Protein AF-A0A2E5IPT5-F1 (afdb_monomer)

Sequence (323 aa):
MTLYKIGDICELLNITPRTIRYYDQLGLLPNIKRSDGDTRLFDQHDIDTIKSVRLLQKTKELPLNTIKDELFPKNLSSKNIILLTDSFSQHHLPLSAKLTVIPINDADSITNKSKQIYQFIQSNITDSSIIICFFHESLSPAYASLSKQFLDHTYFLYPLKHYGMTNYMITHYIYNNLDSFSNLEELHLVINRLITLGFSLCLLDSLDTFLSVKKEFSFPHNFLLPITAYSPILLSNNTAQSVVSFKSDIANSIDDIVLTVDACLHQQKRYMQDACIFYSHTNTLALAIQKALTTYCPNVSCSISKINNWSSTKNQVHFISII

Secondary structure (DSSP, 8-state):
---B-HHHHHHHHT--HHHHHHHHHTTS--S-EEBTTS-EEB-HHHHHHHHHHHHHHHHS---HHHHHHHHS---STTSEEEEEEESTTTTTS---TTSEEE---TTS-HHHHHHHHHHHHHHH--TTEEEEEEEEGGGHHHHHTTGGGS-TTTEEEEEE---SSHHHHHHHHHHHTGGG-SSHHHHHHHHHHHHHH-EEEEEES-HHHHHHHH-----SSGGGHHHHTSEEEEEEESS-EEEEEEES-SGGGHHHHHHHHHHHHHHTTTB-S-EEEEESS-SHHHHHHHHHHHHHSTT--EEEEEPTT-S-SS--EEEEEE-

Nearest PDB structures (foldseek):
  7sg3-assembly1_A  TM=7.062E-01  e=1.654E-10  Staphylococcus aureus
  7scl-assembly1_A  TM=6.792E-01  e=2.097E-09  Staphylococcus aureus
  1pzx-assembly2_B  TM=6.769E-01  e=2.360E-09  Geobacillus stearothermophilus
  6nm1-assembly1_A  TM=6.975E-01  e=8.654E-09  Staphylococcus aureus
  3nyi-assembly1_A  TM=6.748E-01  e=4.020E-08  Eubacterium ventriosum ATCC 27560

Structure (mmCIF, N/CA/C/O backbone):
data_AF-A0A2E5IPT5-F1
#
_entry.id   AF-A0A2E5IPT5-F1
#
loop_
_atom_site.group_PDB
_atom_site.id
_atom_site.type_symbol
_atom_site.label_atom_id
_atom_site.label_alt_id
_atom_site.label_comp_id
_atom_site.label_asym_id
_atom_site.label_entity_id
_atom_site.label_seq_id
_atom_site.pdbx_PDB_ins_code
_atom_site.Cartn_x
_atom_site.Cartn_y
_atom_site.Cartn_z
_atom_site.occupancy
_atom_site.B_iso_or_equiv
_atom_site.auth_seq_id
_atom_site.auth_comp_id
_atom_site.auth_asym_id
_atom_site.auth_atom_id
_atom_site.pdbx_PDB_model_num
ATOM 1 N N . MET A 1 1 ? -2.117 -9.673 4.608 1.00 83.44 1 MET A N 1
ATOM 2 C CA . MET A 1 1 ? -3.351 -9.018 5.095 1.00 83.44 1 MET A CA 1
ATOM 3 C C . MET A 1 1 ? -4.491 -9.450 4.190 1.00 83.44 1 MET A C 1
ATOM 5 O O . MET A 1 1 ? -4.299 -9.424 2.983 1.00 83.44 1 MET A O 1
ATOM 9 N N . THR A 1 2 ? -5.624 -9.884 4.744 1.00 89.50 2 THR A N 1
ATOM 10 C CA . THR A 1 2 ? -6.782 -10.358 3.961 1.00 89.50 2 THR A CA 1
ATOM 11 C C . THR A 1 2 ? -7.886 -9.311 3.992 1.00 89.50 2 THR A C 1
ATOM 13 O O . THR A 1 2 ? -8.174 -8.767 5.058 1.00 89.50 2 THR A O 1
ATOM 16 N N . LEU A 1 3 ? -8.487 -9.041 2.831 1.00 94.94 3 LEU A N 1
ATOM 17 C CA . LEU A 1 3 ? -9.618 -8.130 2.682 1.00 94.94 3 LEU A CA 1
ATOM 18 C C . LEU A 1 3 ? -10.918 -8.895 2.422 1.00 94.94 3 LEU A C 1
ATOM 20 O O . LEU A 1 3 ? -10.936 -9.905 1.713 1.00 94.94 3 LEU A O 1
ATOM 24 N N . TYR A 1 4 ? -12.002 -8.358 2.965 1.00 94.94 4 TYR A N 1
ATOM 25 C CA . TYR A 1 4 ? -13.337 -8.937 2.996 1.00 94.94 4 TYR A CA 1
ATOM 26 C C . TYR A 1 4 ? -14.358 -7.954 2.423 1.00 94.94 4 TYR A C 1
ATOM 28 O O . TYR A 1 4 ? -14.256 -6.742 2.620 1.00 94.94 4 TYR A O 1
ATOM 36 N N . LYS A 1 5 ? -15.377 -8.464 1.734 1.00 95.31 5 LYS A N 1
ATOM 37 C CA . LYS A 1 5 ? -16.577 -7.697 1.379 1.00 95.31 5 LYS A CA 1
ATOM 38 C C . LYS A 1 5 ? -17.576 -7.726 2.536 1.00 95.31 5 LYS A C 1
ATOM 40 O O . LYS A 1 5 ? -17.471 -8.534 3.454 1.00 95.31 5 LYS A O 1
ATOM 45 N N . ILE A 1 6 ? -18.593 -6.862 2.470 1.00 95.19 6 ILE A N 1
ATOM 46 C CA . ILE A 1 6 ? -19.634 -6.785 3.509 1.00 95.19 6 ILE A CA 1
ATOM 47 C C . ILE A 1 6 ? -20.345 -8.129 3.751 1.00 95.19 6 ILE A C 1
ATOM 49 O O . ILE A 1 6 ? -20.664 -8.441 4.890 1.00 95.19 6 ILE A O 1
ATOM 53 N N . GLY A 1 7 ? -20.564 -8.929 2.699 1.00 94.69 7 GLY A N 1
ATOM 54 C CA . GLY A 1 7 ? -21.171 -10.261 2.816 1.00 94.69 7 GLY A CA 1
ATOM 55 C C . GLY A 1 7 ? -20.318 -11.208 3.660 1.00 94.69 7 GLY A C 1
ATOM 56 O O . GLY A 1 7 ? -20.820 -11.777 4.625 1.00 94.69 7 GLY A O 1
ATOM 57 N N . ASP A 1 8 ? -19.017 -11.266 3.368 1.00 94.88 8 ASP A N 1
ATOM 58 C CA . ASP A 1 8 ? -18.056 -12.121 4.071 1.00 94.88 8 ASP A CA 1
ATOM 59 C C . ASP A 1 8 ? -18.064 -11.847 5.590 1.00 94.88 8 ASP A C 1
ATOM 61 O O . ASP A 1 8 ? -18.119 -12.768 6.405 1.00 94.88 8 ASP A O 1
ATOM 65 N N . ILE A 1 9 ? -18.062 -10.570 5.996 1.00 95.69 9 ILE A N 1
ATOM 66 C CA . ILE A 1 9 ? -18.074 -10.206 7.423 1.00 95.69 9 ILE A CA 1
ATOM 67 C C . ILE A 1 9 ? -19.446 -10.392 8.085 1.00 95.69 9 ILE A C 1
ATOM 69 O O . ILE A 1 9 ? -19.505 -10.662 9.285 1.00 95.69 9 ILE A O 1
ATOM 73 N N . CYS A 1 10 ? -20.547 -10.268 7.336 1.00 96.31 10 CYS A N 1
ATOM 74 C CA . CYS A 1 10 ? -21.891 -10.557 7.836 1.00 96.31 10 CYS A CA 1
ATOM 75 C C . CYS A 1 10 ? -22.020 -12.017 8.265 1.00 96.31 10 CYS A C 1
ATOM 77 O O . CYS A 1 10 ? -22.521 -12.287 9.358 1.00 96.31 10 CYS A O 1
ATOM 79 N N . GLU A 1 11 ? -21.541 -12.930 7.421 1.00 95.62 11 GLU A N 1
ATOM 80 C CA . GLU A 1 11 ? -21.519 -14.365 7.700 1.00 95.62 11 GLU A CA 1
ATOM 81 C C . GLU A 1 11 ? -20.602 -14.675 8.887 1.00 95.62 11 GLU A C 1
ATOM 83 O O . GLU A 1 11 ? -21.019 -15.337 9.837 1.00 95.62 11 GLU A O 1
ATOM 88 N N . LEU A 1 12 ? -19.387 -14.117 8.888 1.00 95.19 12 LEU A N 1
ATOM 89 C CA . LEU A 1 12 ? -18.382 -14.374 9.922 1.00 95.19 12 LEU A CA 1
ATOM 90 C C . LEU A 1 12 ? -18.802 -13.897 11.321 1.00 95.19 12 LEU A C 1
ATOM 92 O O . LEU A 1 12 ? -18.488 -14.543 12.319 1.00 95.19 12 LEU A O 1
ATOM 96 N N . LEU A 1 13 ? -19.495 -12.759 11.415 1.00 95.12 13 LEU A N 1
ATOM 97 C CA . LEU A 1 13 ? -19.885 -12.147 12.692 1.00 95.12 13 LEU A CA 1
ATOM 98 C C . LEU A 1 13 ? -21.350 -12.395 13.073 1.00 95.12 13 LEU A C 1
ATOM 100 O O . LEU A 1 13 ? -21.778 -11.954 14.148 1.00 95.12 13 LEU A O 1
ATOM 104 N N . ASN A 1 14 ? -22.109 -13.077 12.211 1.00 95.44 14 ASN A N 1
ATOM 105 C CA . ASN A 1 14 ? -23.555 -13.247 12.318 1.00 95.44 14 ASN A CA 1
ATOM 106 C C . ASN A 1 14 ? -24.267 -11.903 12.580 1.00 95.44 14 ASN A C 1
ATOM 108 O O . ASN A 1 14 ? -24.939 -11.705 13.598 1.00 95.44 14 ASN A O 1
ATOM 112 N N . ILE A 1 15 ? -24.036 -10.935 11.686 1.00 94.94 15 ILE A N 1
ATOM 113 C CA . ILE A 1 15 ? -24.631 -9.591 11.731 1.00 94.94 15 ILE A CA 1
ATOM 114 C C . ILE A 1 15 ? -25.193 -9.193 10.374 1.00 94.94 15 ILE A C 1
ATOM 116 O O . ILE A 1 15 ? -24.740 -9.643 9.327 1.00 94.94 15 ILE A O 1
ATOM 120 N N . THR A 1 16 ? -26.167 -8.288 10.383 1.00 96.25 16 THR A N 1
ATOM 121 C CA . THR A 1 16 ? -26.783 -7.818 9.140 1.00 96.25 16 THR A CA 1
ATOM 122 C C . THR A 1 16 ? -25.912 -6.768 8.436 1.00 96.25 16 THR A C 1
ATOM 124 O O . THR A 1 16 ? -25.233 -5.983 9.109 1.00 96.25 16 THR A O 1
ATOM 127 N N . PRO A 1 17 ? -26.004 -6.639 7.098 1.00 96.25 17 PRO A N 1
ATOM 128 C CA . PRO A 1 17 ? -25.361 -5.542 6.373 1.00 96.25 17 PRO A CA 1
ATOM 129 C C . PRO A 1 17 ? -25.803 -4.165 6.884 1.00 96.25 17 PRO A C 1
ATOM 131 O O . PRO A 1 17 ? -25.023 -3.214 6.883 1.00 96.25 17 PRO A O 1
ATOM 134 N N . ARG A 1 18 ? -27.054 -4.059 7.360 1.00 96.38 18 ARG A N 1
ATOM 135 C CA . ARG A 1 18 ? -27.602 -2.839 7.967 1.00 96.38 18 ARG A CA 1
ATOM 136 C C . ARG A 1 18 ? -26.815 -2.431 9.211 1.00 96.38 18 ARG A C 1
ATOM 138 O O . ARG A 1 18 ? -26.530 -1.251 9.365 1.00 96.38 18 ARG A O 1
ATOM 145 N N . THR A 1 19 ? -26.441 -3.385 10.062 1.00 95.06 19 THR A N 1
ATOM 146 C CA . THR A 1 19 ? -25.652 -3.125 11.275 1.00 95.06 19 THR A CA 1
ATOM 147 C C . THR A 1 19 ? -24.270 -2.571 10.934 1.00 95.06 19 THR A C 1
ATOM 149 O O . THR A 1 19 ? -23.873 -1.553 11.489 1.00 95.06 19 THR A O 1
ATOM 152 N N . ILE A 1 20 ? -23.565 -3.182 9.976 1.00 95.12 20 ILE A N 1
ATOM 153 C CA . ILE A 1 20 ? -22.236 -2.712 9.547 1.00 95.12 20 ILE A CA 1
ATOM 154 C C . ILE A 1 20 ? -22.321 -1.314 8.938 1.00 95.12 20 ILE A C 1
ATOM 156 O O . ILE A 1 20 ? -21.544 -0.440 9.308 1.00 95.12 20 ILE A O 1
ATOM 160 N N . ARG A 1 21 ? -23.292 -1.077 8.045 1.00 93.88 21 ARG A N 1
ATOM 161 C CA . ARG A 1 21 ? -23.521 0.254 7.458 1.00 93.88 21 ARG A CA 1
ATOM 162 C C . ARG A 1 21 ? -23.844 1.298 8.521 1.00 93.88 21 ARG A C 1
ATOM 164 O O . ARG A 1 21 ? -23.407 2.432 8.400 1.00 93.88 21 ARG A O 1
ATOM 171 N N . TYR A 1 22 ? -24.591 0.921 9.554 1.00 94.19 22 TYR A N 1
ATOM 172 C CA . TYR A 1 22 ? -24.902 1.817 10.660 1.00 94.19 22 TYR A CA 1
ATOM 173 C C . TYR A 1 22 ? -23.652 2.173 11.479 1.00 94.19 22 TYR A C 1
ATOM 175 O O . TYR A 1 22 ? -23.422 3.346 11.753 1.00 94.19 22 TYR A O 1
ATOM 183 N N . TYR A 1 23 ? -22.800 1.196 11.812 1.00 94.81 23 TYR A N 1
ATOM 184 C CA . TYR A 1 23 ? -21.517 1.465 12.477 1.00 94.81 23 TYR A CA 1
ATOM 185 C C . TYR A 1 23 ? -20.594 2.339 11.625 1.00 94.81 23 TYR A C 1
ATOM 187 O O . TYR A 1 23 ? -19.978 3.274 12.135 1.00 94.81 23 TYR A O 1
ATOM 195 N N . ASP A 1 24 ? -20.546 2.076 10.324 1.00 91.12 24 ASP A N 1
ATOM 196 C CA . ASP A 1 24 ? -19.803 2.882 9.366 1.00 91.12 24 ASP A CA 1
ATOM 197 C C . ASP A 1 24 ? -20.288 4.344 9.334 1.00 91.12 24 ASP A C 1
ATOM 199 O O . ASP A 1 24 ? -19.500 5.266 9.525 1.00 91.12 24 ASP A O 1
ATOM 203 N N . GLN A 1 25 ? -21.602 4.565 9.216 1.00 91.69 25 GLN A N 1
ATOM 204 C CA . GLN A 1 25 ? -22.210 5.905 9.239 1.00 91.69 25 GLN A CA 1
ATOM 205 C C . GLN A 1 25 ? -21.912 6.682 10.528 1.00 91.69 25 GLN A C 1
ATOM 207 O O . GLN A 1 25 ? -21.794 7.905 10.496 1.00 91.69 25 GLN A O 1
ATOM 212 N N . LEU A 1 26 ? -21.770 5.988 11.658 1.00 90.81 26 LEU A N 1
ATOM 213 C CA . LEU A 1 26 ? -21.380 6.597 12.931 1.00 90.81 26 LEU A CA 1
ATOM 214 C C . LEU A 1 26 ? -19.869 6.876 13.029 1.00 90.81 26 LEU A C 1
ATOM 216 O O . LEU A 1 26 ? -19.424 7.549 13.962 1.00 90.81 26 LEU A O 1
ATOM 220 N N . GLY A 1 27 ? -19.068 6.400 12.075 1.00 89.06 27 GLY A N 1
ATOM 221 C CA . GLY A 1 27 ? -17.612 6.522 12.070 1.00 89.06 27 GLY A CA 1
ATOM 222 C C . GLY A 1 27 ? -16.923 5.581 13.057 1.00 89.06 27 GLY A C 1
ATOM 223 O O . GLY A 1 27 ? -15.851 5.911 13.548 1.00 89.06 27 GLY A O 1
ATOM 224 N N . LEU A 1 28 ? -17.539 4.436 13.372 1.00 91.25 28 LEU A N 1
ATOM 225 C CA . LEU A 1 28 ? -16.922 3.372 14.179 1.00 91.25 28 LEU A CA 1
ATOM 226 C C . LEU A 1 28 ? -15.966 2.494 13.364 1.00 91.25 28 LEU A C 1
ATOM 228 O O . LEU A 1 28 ? -15.343 1.601 13.920 1.00 91.25 28 LEU A O 1
ATOM 232 N N . LEU A 1 29 ? -15.871 2.729 12.055 1.00 92.25 29 LEU A N 1
ATOM 233 C CA . LEU A 1 29 ? -14.958 2.052 11.136 1.00 92.25 29 LEU A CA 1
ATOM 234 C C . LEU A 1 29 ? -14.227 3.119 10.294 1.00 92.25 29 LEU A C 1
ATOM 236 O O . LEU A 1 29 ? -14.526 3.270 9.107 1.00 92.25 29 LEU A O 1
ATOM 240 N N . PRO A 1 30 ? -13.332 3.922 10.901 1.00 85.25 30 PRO A N 1
ATOM 241 C CA . PRO A 1 30 ? -12.751 5.113 10.265 1.00 85.25 30 PRO A CA 1
ATOM 242 C C . PRO A 1 30 ? -11.769 4.784 9.132 1.00 85.25 30 PRO A C 1
ATOM 244 O O . PRO A 1 30 ? -11.636 5.546 8.179 1.00 85.25 30 PRO A O 1
ATOM 247 N N . ASN A 1 31 ? -11.142 3.608 9.181 1.00 85.31 31 ASN A N 1
ATOM 248 C CA . ASN A 1 31 ? -10.228 3.126 8.155 1.00 85.31 31 ASN A CA 1
ATOM 249 C C . ASN A 1 31 ? -11.008 2.695 6.906 1.00 85.31 31 ASN A C 1
ATOM 251 O O . ASN A 1 31 ? -11.332 1.521 6.745 1.00 85.31 31 ASN A O 1
ATOM 255 N N . ILE A 1 32 ? -11.341 3.623 6.013 1.00 87.25 32 ILE A N 1
ATOM 256 C CA . ILE A 1 32 ? -12.076 3.292 4.788 1.00 87.25 32 ILE A CA 1
ATOM 257 C C . ILE A 1 32 ? -11.118 2.656 3.775 1.00 87.25 32 ILE A C 1
ATOM 259 O O . ILE A 1 32 ? -10.089 3.223 3.424 1.00 87.25 32 ILE A O 1
ATOM 263 N N . LYS A 1 33 ? -11.481 1.466 3.293 1.00 92.69 33 LYS A N 1
ATOM 264 C CA . LYS A 1 33 ? -10.821 0.756 2.192 1.00 92.69 33 LYS A CA 1
ATOM 265 C C . LYS A 1 33 ? -11.836 0.552 1.078 1.00 92.69 33 LYS A C 1
ATOM 267 O O . LYS A 1 33 ? -12.978 0.170 1.353 1.00 92.69 33 LYS A O 1
ATOM 272 N N . ARG A 1 34 ? -11.440 0.792 -0.168 1.00 91.94 34 ARG A N 1
ATOM 273 C CA . ARG A 1 34 ? -12.313 0.640 -1.336 1.00 91.94 34 ARG A CA 1
ATOM 274 C C . ARG A 1 34 ? -11.636 -0.214 -2.393 1.00 91.94 34 ARG A C 1
ATOM 276 O O . ARG A 1 34 ? -10.413 -0.216 -2.505 1.00 91.94 34 ARG A O 1
ATOM 283 N N . SER A 1 35 ? -12.442 -0.966 -3.130 1.00 93.06 35 SER A N 1
ATOM 284 C CA . SER A 1 35 ? -11.998 -1.513 -4.401 1.00 93.06 35 SER A CA 1
ATOM 285 C C . SER A 1 35 ? -11.994 -0.423 -5.473 1.00 93.06 35 SER A C 1
ATOM 287 O O . SER A 1 35 ? -12.647 0.609 -5.326 1.00 93.06 35 SER A O 1
ATOM 289 N N . ASP A 1 36 ? -11.360 -0.704 -6.600 1.00 88.25 36 ASP A N 1
ATOM 290 C CA . ASP A 1 36 ? -11.445 0.072 -7.844 1.00 88.25 36 ASP A CA 1
ATOM 291 C C . ASP A 1 36 ? -12.879 0.245 -8.407 1.00 88.25 36 ASP A C 1
ATOM 293 O O . ASP A 1 36 ? -13.115 1.008 -9.339 1.00 88.25 36 ASP A O 1
ATOM 297 N N . GLY A 1 37 ? -13.853 -0.474 -7.849 1.00 88.31 37 GLY A N 1
ATOM 298 C CA . GLY A 1 37 ? -15.291 -0.358 -8.105 1.00 88.31 37 GLY A CA 1
ATOM 299 C C . GLY A 1 37 ? -16.058 0.383 -7.004 1.00 88.31 37 GLY A C 1
ATOM 300 O O . GLY A 1 37 ? -17.254 0.150 -6.853 1.00 88.31 37 GLY A O 1
ATOM 301 N N . ASP A 1 38 ? -15.366 1.158 -6.162 1.00 88.69 38 ASP A N 1
ATOM 302 C CA . ASP A 1 38 ? -15.893 1.884 -4.990 1.00 88.69 38 ASP A CA 1
ATOM 303 C C . ASP A 1 38 ? -16.621 0.997 -3.951 1.00 88.69 38 ASP A C 1
ATOM 305 O O . ASP A 1 38 ? -17.366 1.441 -3.068 1.00 88.69 38 ASP A O 1
ATOM 309 N N . THR A 1 39 ? -16.381 -0.314 -3.993 1.00 91.94 39 THR A N 1
ATOM 310 C CA . THR A 1 39 ? -16.962 -1.234 -3.015 1.00 91.94 39 THR A CA 1
ATOM 311 C C . THR A 1 39 ? -16.151 -1.188 -1.730 1.00 91.94 39 THR A C 1
ATOM 313 O O . THR A 1 39 ? -14.938 -1.385 -1.756 1.00 91.94 39 THR A O 1
ATOM 316 N N . ARG A 1 40 ? -16.812 -0.966 -0.588 1.00 93.69 40 ARG A N 1
ATOM 317 C CA . ARG A 1 40 ? -16.150 -0.997 0.721 1.00 93.69 40 ARG A CA 1
ATOM 318 C C . ARG A 1 40 ? -15.569 -2.376 1.018 1.00 93.69 40 ARG A C 1
ATOM 320 O O . ARG A 1 40 ? -16.271 -3.386 0.928 1.00 93.69 40 ARG A O 1
ATOM 327 N N . L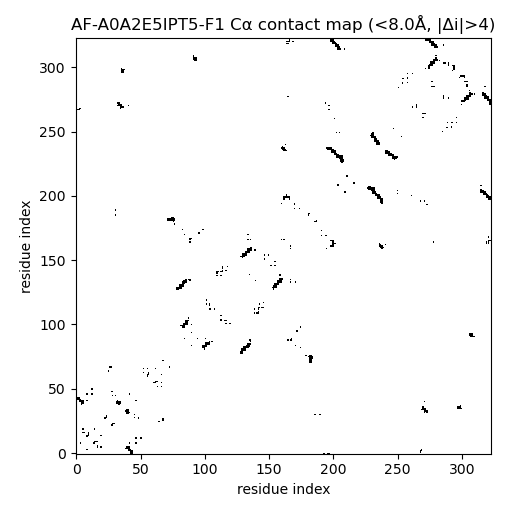EU A 1 41 ? -14.304 -2.375 1.411 1.00 95.38 41 LEU A N 1
ATOM 328 C CA . LEU A 1 41 ? -13.567 -3.539 1.870 1.00 95.38 41 LEU A CA 1
ATOM 329 C C . LEU A 1 41 ? -13.294 -3.410 3.368 1.00 95.38 41 LEU A C 1
ATOM 331 O O . LEU A 1 41 ? -13.182 -2.305 3.901 1.00 95.38 41 LEU A O 1
ATOM 335 N N . PHE A 1 42 ? -13.196 -4.554 4.028 1.00 95.62 42 PHE A N 1
ATOM 336 C CA . PHE A 1 42 ? -12.937 -4.669 5.454 1.00 95.62 42 PHE A CA 1
ATOM 337 C C . PHE A 1 42 ? -11.716 -5.547 5.677 1.00 95.62 42 PHE A C 1
ATOM 339 O O . PHE A 1 42 ? -11.470 -6.470 4.905 1.00 95.62 42 PHE A O 1
ATOM 346 N N . ASP A 1 43 ? -10.952 -5.278 6.720 1.00 95.06 43 ASP A N 1
ATOM 347 C CA . ASP A 1 43 ? -9.824 -6.106 7.130 1.00 95.06 43 ASP A CA 1
ATOM 348 C C . ASP A 1 43 ? -10.069 -6.748 8.500 1.00 95.06 43 ASP A C 1
ATOM 350 O O . ASP A 1 43 ? -11.138 -6.626 9.101 1.00 95.06 43 ASP A O 1
ATOM 354 N N . GLN A 1 44 ? -9.067 -7.478 8.985 1.00 94.69 44 GLN A N 1
ATOM 355 C CA . GLN A 1 44 ? -9.138 -8.118 10.292 1.00 94.69 44 GLN A CA 1
ATOM 356 C C . GLN A 1 44 ? -9.307 -7.103 11.432 1.00 94.69 44 GLN A C 1
ATOM 358 O O . GLN A 1 44 ? -10.033 -7.386 12.381 1.00 94.69 44 GLN A O 1
ATOM 363 N N . HIS A 1 45 ? -8.700 -5.917 11.322 1.00 93.44 45 HIS A N 1
ATOM 364 C CA . HIS A 1 45 ? -8.849 -4.882 12.337 1.00 93.44 45 HIS A CA 1
ATOM 365 C C . HIS A 1 45 ? -10.298 -4.393 12.399 1.00 93.44 45 HIS A C 1
ATOM 367 O O . HIS A 1 45 ? -10.855 -4.350 13.487 1.00 93.44 45 HIS A O 1
ATOM 373 N N . ASP A 1 46 ? -10.956 -4.144 11.261 1.00 94.81 46 ASP A N 1
ATOM 374 C CA . ASP A 1 46 ? -12.377 -3.763 11.254 1.00 94.81 46 ASP A CA 1
ATOM 375 C C . ASP A 1 46 ? -13.261 -4.841 11.903 1.00 94.81 46 ASP A C 1
ATOM 377 O O . ASP A 1 46 ? -14.190 -4.532 12.650 1.00 94.81 46 ASP A O 1
ATOM 381 N N . ILE A 1 47 ? -12.973 -6.120 11.638 1.00 95.44 47 ILE A N 1
ATOM 382 C CA . ILE A 1 47 ? -13.678 -7.252 12.259 1.00 95.44 47 ILE A CA 1
ATOM 383 C C . ILE A 1 47 ? -13.515 -7.207 13.783 1.00 95.44 47 ILE A C 1
ATOM 385 O O . ILE A 1 47 ? -14.492 -7.381 14.518 1.00 95.44 47 ILE A O 1
ATOM 389 N N . ASP A 1 48 ? -12.299 -6.966 14.263 1.00 94.75 48 ASP A N 1
ATOM 390 C CA . ASP A 1 48 ? -11.998 -6.915 15.690 1.00 94.75 48 ASP A CA 1
ATOM 391 C C . ASP A 1 48 ? -12.571 -5.653 16.352 1.00 94.75 48 ASP A C 1
ATOM 393 O O . ASP A 1 48 ? -13.115 -5.738 17.456 1.00 94.75 48 ASP A O 1
ATOM 397 N N . THR A 1 49 ? -12.603 -4.516 15.652 1.00 94.50 49 THR A N 1
ATOM 398 C CA . THR A 1 49 ? -13.349 -3.323 16.067 1.00 94.50 49 THR A CA 1
ATOM 399 C C . THR A 1 49 ? -14.833 -3.641 16.236 1.00 94.50 49 THR A C 1
ATOM 401 O O . THR A 1 49 ? -15.406 -3.338 17.281 1.00 94.50 49 THR A O 1
ATOM 404 N N . ILE A 1 50 ? -15.473 -4.298 15.259 1.00 95.81 50 ILE A N 1
ATOM 405 C CA . ILE A 1 50 ? -16.898 -4.658 15.347 1.00 95.81 50 ILE A CA 1
ATOM 406 C C . ILE A 1 50 ? -17.155 -5.573 16.553 1.00 95.81 50 ILE A C 1
ATOM 408 O O . ILE A 1 50 ? -18.137 -5.380 17.277 1.00 95.81 50 ILE A O 1
ATOM 412 N N . LYS A 1 51 ? -16.279 -6.554 16.805 1.00 95.75 51 LYS A N 1
ATOM 413 C CA . LYS A 1 51 ? -16.375 -7.418 17.993 1.00 95.75 51 LYS A CA 1
ATOM 414 C C . LYS A 1 51 ? -16.265 -6.609 19.285 1.00 95.75 51 LYS A C 1
ATOM 416 O O . LYS A 1 51 ? -17.089 -6.807 20.178 1.00 95.75 51 LYS A O 1
ATOM 421 N N . SER A 1 52 ? -15.306 -5.689 19.367 1.00 95.19 52 SER A N 1
ATOM 422 C CA . SER A 1 52 ? -15.108 -4.810 20.525 1.00 95.19 52 SER A CA 1
ATOM 423 C C . SER A 1 52 ? -16.321 -3.918 20.779 1.00 95.19 52 SER A C 1
ATOM 425 O O . SER A 1 52 ? -16.812 -3.867 21.907 1.00 95.19 52 SER A O 1
ATOM 427 N N . VAL A 1 53 ? -16.885 -3.303 19.732 1.00 95.25 53 VAL A N 1
ATOM 428 C CA . VAL A 1 53 ? -18.123 -2.513 19.827 1.00 95.25 53 VAL A CA 1
ATOM 429 C C . VAL A 1 53 ? -19.250 -3.359 20.420 1.00 95.25 53 VAL A C 1
ATOM 431 O O . VAL A 1 53 ? -19.871 -2.961 21.403 1.00 95.25 53 VAL A O 1
ATOM 434 N N . ARG A 1 54 ? -19.490 -4.561 19.882 1.00 93.69 54 ARG A N 1
ATOM 435 C CA . ARG A 1 54 ? -20.556 -5.448 20.379 1.00 93.69 54 ARG A CA 1
ATOM 436 C C . ARG A 1 54 ? -20.326 -5.904 21.815 1.00 93.69 54 ARG A C 1
ATOM 438 O O . ARG A 1 54 ? -21.289 -6.012 22.574 1.00 93.69 54 ARG A O 1
ATOM 445 N N . LEU A 1 55 ? -19.077 -6.187 22.181 1.00 94.38 55 LEU A N 1
ATOM 446 C CA . LEU A 1 55 ? -18.718 -6.562 23.543 1.00 94.38 55 LEU A CA 1
ATOM 447 C C . LEU A 1 55 ? -19.060 -5.428 24.510 1.00 94.38 55 LEU A C 1
ATOM 449 O O . LEU A 1 55 ? -19.777 -5.673 25.473 1.00 94.38 55 LEU A O 1
ATOM 453 N N . LEU A 1 56 ? -18.620 -4.201 24.221 1.00 94.75 56 LEU A N 1
ATOM 454 C CA . LEU A 1 56 ? -18.871 -3.025 25.059 1.00 94.75 56 LEU A CA 1
ATOM 455 C C . LEU A 1 56 ? -20.365 -2.705 25.181 1.00 94.75 56 LEU A C 1
ATOM 457 O O . LEU A 1 56 ? -20.838 -2.436 26.285 1.00 94.75 56 LEU A O 1
ATOM 461 N N . GLN A 1 57 ? -21.126 -2.814 24.086 1.00 93.56 57 GLN A N 1
ATOM 462 C CA . GLN A 1 57 ? -22.585 -2.669 24.127 1.00 93.56 57 GLN A CA 1
ATOM 463 C C . GLN A 1 57 ? -23.240 -3.710 25.043 1.00 93.56 57 GLN A C 1
ATOM 465 O O . GLN A 1 57 ? -24.183 -3.389 25.756 1.00 93.56 57 GLN A O 1
ATOM 470 N N . LYS A 1 58 ? -22.761 -4.960 25.025 1.00 92.69 58 LYS A N 1
ATOM 471 C CA . LYS A 1 58 ? -23.360 -6.060 25.793 1.00 92.69 58 LYS A CA 1
ATOM 472 C C . LYS A 1 58 ? -22.961 -6.054 27.269 1.00 92.69 58 LYS A C 1
ATOM 474 O O . LYS A 1 58 ? -23.770 -6.435 28.103 1.00 92.69 58 LYS A O 1
ATOM 479 N N . THR A 1 59 ? -21.710 -5.724 27.586 1.00 93.50 59 THR A N 1
ATOM 480 C CA . THR A 1 59 ? -21.168 -5.881 28.947 1.00 93.50 59 THR A CA 1
ATOM 481 C C . THR A 1 59 ? -21.246 -4.612 29.775 1.00 93.50 59 THR A C 1
ATOM 483 O O . THR A 1 59 ? -21.413 -4.703 30.987 1.00 93.50 59 THR A O 1
ATOM 486 N N . LYS A 1 60 ? -21.112 -3.443 29.141 1.00 90.00 60 LYS A N 1
ATOM 487 C CA . LYS A 1 60 ? -21.109 -2.141 29.816 1.00 90.00 60 LYS A CA 1
ATOM 488 C C . LYS A 1 60 ? -22.322 -1.274 29.468 1.00 90.00 60 LYS A C 1
ATOM 490 O O . LYS A 1 60 ? -22.409 -0.160 29.970 1.00 90.00 60 LYS A O 1
ATOM 495 N N . GLU A 1 61 ? -23.203 -1.742 28.579 1.00 91.75 61 GLU A N 1
ATOM 496 C CA . GLU A 1 61 ? -24.386 -1.003 28.101 1.00 91.75 61 GLU A CA 1
ATOM 497 C C . GLU A 1 61 ? -24.057 0.404 27.565 1.00 91.75 61 GLU A C 1
ATOM 499 O O . GLU A 1 61 ? -24.879 1.320 27.593 1.00 91.75 61 GLU A O 1
ATOM 504 N N . LEU A 1 62 ? -22.833 0.587 27.052 1.00 91.19 62 LEU A N 1
ATOM 505 C CA . LEU A 1 62 ? -22.378 1.889 26.580 1.00 91.19 62 LEU A CA 1
ATOM 506 C C . LEU A 1 62 ? -23.085 2.282 25.273 1.00 91.19 62 LEU A C 1
ATOM 508 O O . LEU A 1 62 ? -23.221 1.454 24.361 1.00 91.19 62 LEU A O 1
ATOM 512 N N . PRO A 1 63 ? -23.484 3.557 25.124 1.00 92.88 63 PRO A N 1
ATOM 513 C CA . PRO A 1 63 ? -23.991 4.061 23.860 1.00 92.88 63 PRO A CA 1
ATOM 514 C C . PRO A 1 63 ? -22.862 4.134 22.820 1.00 92.88 63 PRO A C 1
ATOM 516 O O . PRO A 1 63 ? -21.692 4.341 23.144 1.00 92.88 63 PRO A O 1
ATOM 519 N N . LEU A 1 64 ? -23.220 4.006 21.539 1.00 92.94 64 LEU A N 1
ATOM 520 C CA . LEU A 1 64 ? -22.251 3.912 20.437 1.00 92.94 64 LEU A CA 1
ATOM 521 C C . LEU A 1 64 ? -21.315 5.123 20.318 1.00 92.94 64 LEU A C 1
ATOM 523 O O . LEU A 1 64 ? -20.163 4.950 19.934 1.00 92.94 64 LEU A O 1
ATOM 527 N N . ASN A 1 65 ? -21.778 6.324 20.675 1.00 90.69 65 ASN A N 1
ATOM 528 C CA . ASN A 1 65 ? -20.932 7.520 20.663 1.00 90.69 65 ASN A CA 1
ATOM 529 C C . ASN A 1 65 ? -19.810 7.425 21.708 1.00 90.69 65 ASN A C 1
ATOM 531 O O . ASN A 1 65 ? -18.660 7.681 21.382 1.00 90.69 65 ASN A O 1
ATOM 535 N N . THR A 1 66 ? -20.116 6.963 22.924 1.00 91.81 66 THR A N 1
ATOM 536 C CA . THR A 1 66 ? -19.099 6.759 23.967 1.00 91.81 66 THR A CA 1
ATOM 537 C C . THR A 1 66 ? -18.122 5.655 23.582 1.00 91.81 66 THR A C 1
ATOM 539 O O . THR A 1 66 ? -16.923 5.811 23.769 1.00 91.81 66 THR A O 1
ATOM 542 N N . ILE A 1 67 ? -18.610 4.566 22.977 1.00 93.56 67 ILE A N 1
ATOM 543 C CA . ILE A 1 67 ? -17.740 3.501 22.45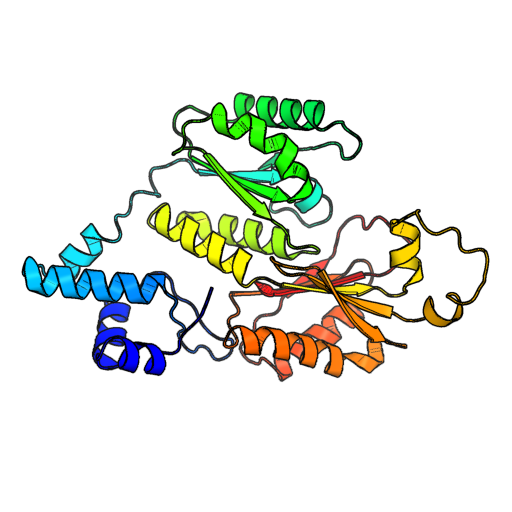8 1.00 93.56 67 ILE A CA 1
ATOM 544 C C . ILE A 1 67 ? -16.786 4.045 21.389 1.00 93.56 67 ILE A C 1
ATOM 546 O O . ILE A 1 67 ? -15.614 3.682 21.373 1.00 93.56 67 ILE A O 1
ATOM 550 N N . LYS A 1 68 ? -17.269 4.918 20.499 1.00 90.31 68 LYS A N 1
ATOM 551 C CA . LYS A 1 68 ? -16.426 5.552 19.483 1.00 90.31 68 LYS A CA 1
ATOM 552 C C . LYS A 1 68 ? -15.302 6.365 20.118 1.00 90.31 68 LYS A C 1
ATOM 554 O O . LYS A 1 68 ? -14.159 6.217 19.701 1.00 90.31 68 LYS A O 1
ATOM 559 N N . ASP A 1 69 ? -15.627 7.183 21.113 1.00 88.44 69 ASP A N 1
ATOM 560 C CA . ASP A 1 69 ? -14.643 8.022 21.800 1.00 88.44 69 ASP A CA 1
ATOM 561 C C . ASP A 1 69 ? -13.628 7.179 22.595 1.00 88.44 69 ASP A C 1
ATOM 563 O O . ASP A 1 69 ? -12.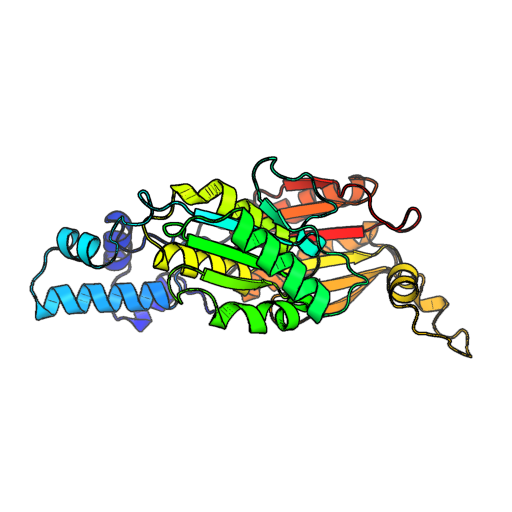447 7.522 22.624 1.00 88.44 69 ASP A O 1
ATOM 567 N N . GLU A 1 70 ? -14.056 6.051 23.184 1.00 88.19 70 GLU A N 1
ATOM 568 C CA . GLU A 1 70 ? -13.160 5.097 23.859 1.00 88.19 70 GLU A CA 1
ATOM 569 C C . GLU A 1 70 ? -12.210 4.387 22.880 1.00 88.19 70 GLU A C 1
ATOM 571 O O . GLU A 1 70 ? -11.031 4.222 23.188 1.00 88.19 70 GLU A O 1
ATOM 576 N N . LEU A 1 71 ? -12.706 3.950 21.717 1.00 87.62 71 LEU A N 1
ATOM 577 C CA . LEU A 1 71 ? -11.919 3.167 20.755 1.00 87.62 71 LEU A CA 1
ATOM 578 C C . LEU A 1 71 ? -11.041 4.027 19.840 1.00 87.62 71 LEU A C 1
ATOM 580 O O . LEU A 1 71 ? -9.998 3.564 19.387 1.00 87.62 71 LEU A O 1
ATOM 584 N N . PHE A 1 72 ? -11.448 5.263 19.551 1.00 86.00 72 PHE A N 1
ATOM 585 C CA . PHE A 1 72 ? -10.768 6.139 18.596 1.00 86.00 72 PHE A CA 1
ATOM 586 C C . PHE A 1 72 ? -10.500 7.526 19.193 1.00 86.00 72 PHE A C 1
ATOM 588 O O . PHE A 1 72 ? -11.036 8.529 18.707 1.00 86.00 72 PHE A O 1
ATOM 595 N N . PRO A 1 73 ? -9.653 7.619 20.234 1.00 83.31 73 PRO A N 1
ATOM 596 C CA . PRO A 1 73 ? -9.285 8.906 20.803 1.00 83.31 73 PRO A CA 1
ATOM 597 C C . PRO A 1 73 ? -8.568 9.766 19.753 1.00 83.31 73 PRO A C 1
ATOM 599 O O . PRO A 1 73 ? -7.751 9.267 18.984 1.00 83.31 73 PRO A O 1
ATOM 602 N N . LYS A 1 74 ? -8.841 11.074 19.725 1.00 82.25 74 LYS A N 1
ATOM 603 C CA . LYS A 1 74 ? -8.177 12.032 18.822 1.00 82.25 74 LYS A CA 1
ATOM 604 C C . LYS A 1 74 ? -6.962 12.658 19.498 1.00 82.25 74 LYS A C 1
ATOM 606 O O . LYS A 1 74 ? -7.023 13.788 19.975 1.00 82.25 74 LYS A O 1
ATOM 611 N N . ASN A 1 75 ? -5.881 11.895 19.613 1.00 81.38 75 ASN A N 1
ATOM 612 C CA . ASN A 1 75 ? -4.687 12.286 20.367 1.00 81.38 75 ASN A CA 1
ATOM 613 C C . ASN A 1 75 ? -3.450 12.547 19.493 1.00 81.38 75 ASN A C 1
ATOM 615 O O . ASN A 1 75 ? -2.399 12.889 20.037 1.00 81.38 75 ASN A O 1
ATOM 619 N N . LEU A 1 76 ? -3.562 12.411 18.168 1.00 82.56 76 LEU A N 1
ATOM 620 C CA . LEU A 1 76 ? -2.441 12.635 17.255 1.00 82.56 76 LEU A CA 1
ATOM 621 C C . LEU A 1 76 ? -2.220 14.116 16.922 1.00 82.56 76 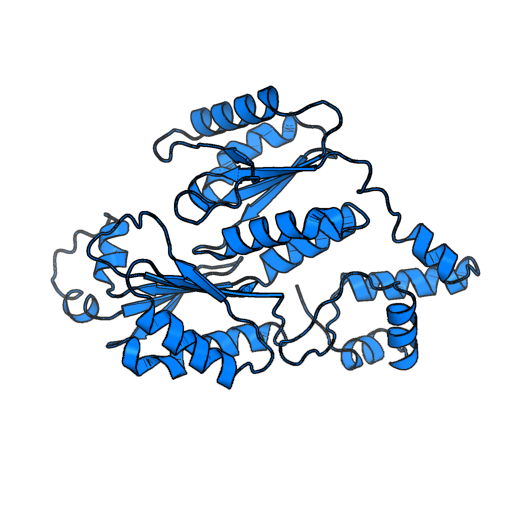LEU A C 1
ATOM 623 O O . LEU A 1 76 ? -1.081 14.554 16.822 1.00 82.56 76 LEU A O 1
ATOM 627 N N . SER A 1 77 ? -3.294 14.905 16.821 1.00 72.38 77 SER A N 1
ATOM 628 C CA . SER A 1 77 ? -3.254 16.302 16.355 1.00 72.38 77 SER A CA 1
ATOM 629 C C . SER A 1 77 ? -2.448 17.259 17.243 1.00 72.38 77 SER A C 1
ATOM 631 O O . SER A 1 77 ? -2.126 18.365 16.826 1.00 72.38 77 SER A O 1
ATOM 633 N N . SER A 1 78 ? -2.144 16.869 18.483 1.00 74.56 78 SER A N 1
ATOM 634 C CA . SER A 1 78 ? -1.323 17.647 19.421 1.00 74.56 78 SER A CA 1
ATOM 635 C C . SER A 1 78 ? 0.149 17.218 19.444 1.00 74.56 78 SER A C 1
ATOM 637 O O . SER A 1 78 ? 0.941 17.792 20.194 1.00 74.56 78 SER A O 1
ATOM 639 N N . LYS A 1 79 ? 0.528 16.202 18.660 1.00 82.25 79 LYS A N 1
ATOM 640 C CA . LYS A 1 79 ? 1.885 15.652 18.609 1.00 82.25 79 LYS A CA 1
ATOM 641 C C . LYS A 1 79 ? 2.628 16.181 17.389 1.00 82.25 79 LYS A C 1
ATOM 643 O O . LYS A 1 79 ? 2.081 16.248 16.296 1.00 82.25 79 LYS A O 1
ATOM 648 N N . ASN A 1 80 ? 3.905 16.503 17.573 1.00 86.38 80 ASN A N 1
ATOM 649 C CA . ASN A 1 80 ? 4.794 16.787 16.455 1.00 86.38 80 ASN A CA 1
ATOM 650 C C . ASN A 1 80 ? 5.236 15.460 15.825 1.00 86.38 80 ASN A C 1
ATOM 652 O O . ASN A 1 80 ? 5.924 14.685 16.491 1.00 86.38 80 ASN A O 1
ATOM 656 N N . ILE A 1 81 ? 4.836 15.182 14.583 1.00 87.69 81 ILE A N 1
ATOM 657 C CA . ILE A 1 81 ? 5.251 13.976 13.858 1.00 87.69 81 ILE A CA 1
ATOM 658 C C . ILE A 1 81 ? 6.280 14.347 12.802 1.00 87.69 81 ILE A C 1
ATOM 660 O O . ILE A 1 81 ? 6.045 15.209 11.959 1.00 87.69 81 ILE A O 1
ATOM 664 N N . ILE A 1 82 ? 7.405 13.644 12.823 1.00 87.12 82 ILE A N 1
ATOM 665 C CA . ILE A 1 82 ? 8.493 13.810 11.871 1.00 87.12 82 ILE A CA 1
ATOM 666 C C . ILE A 1 82 ? 8.559 12.552 11.011 1.00 87.12 82 ILE A C 1
ATOM 668 O O . ILE A 1 82 ? 8.820 11.457 11.513 1.00 87.12 82 ILE A O 1
ATOM 672 N N . LEU A 1 83 ? 8.320 12.714 9.709 1.00 88.50 83 LEU A N 1
ATOM 673 C CA . LEU A 1 83 ? 8.485 11.644 8.730 1.00 88.50 83 LEU A CA 1
ATOM 674 C C . LEU A 1 83 ? 9.903 11.692 8.160 1.00 88.50 83 LEU A C 1
ATOM 676 O O . LEU A 1 83 ? 10.302 12.694 7.562 1.00 88.50 83 LEU A O 1
ATOM 680 N N . LEU A 1 84 ? 10.644 10.602 8.332 1.00 87.12 84 LEU A N 1
ATOM 681 C CA . LEU A 1 84 ? 12.000 10.432 7.825 1.00 87.12 84 LEU A CA 1
ATOM 682 C C . LEU A 1 84 ? 12.014 9.388 6.714 1.00 87.12 84 LEU A C 1
ATOM 684 O O . LEU A 1 84 ? 11.385 8.336 6.816 1.00 87.12 84 LEU A O 1
ATOM 688 N N . THR A 1 85 ? 12.778 9.663 5.668 1.00 87.38 85 THR A N 1
ATOM 689 C CA . THR A 1 85 ? 13.042 8.728 4.570 1.00 87.38 85 THR A CA 1
ATOM 690 C C . THR A 1 85 ? 14.512 8.803 4.189 1.00 87.38 85 THR A C 1
ATOM 692 O O . THR A 1 85 ? 15.206 9.759 4.529 1.00 87.38 85 THR A O 1
ATOM 695 N N . ASP A 1 86 ? 15.019 7.780 3.517 1.00 84.62 86 ASP A N 1
ATOM 696 C CA . ASP A 1 86 ? 16.408 7.743 3.066 1.00 84.62 86 ASP A CA 1
ATOM 697 C C . ASP A 1 86 ? 16.558 8.230 1.619 1.00 84.62 86 ASP A C 1
ATOM 699 O O . ASP A 1 86 ? 15.590 8.285 0.851 1.00 84.62 86 ASP A O 1
ATOM 703 N N . SER A 1 87 ? 17.793 8.567 1.248 1.00 78.25 87 SER A N 1
ATOM 704 C CA . SER A 1 87 ? 18.154 8.940 -0.117 1.00 78.25 87 SER A CA 1
ATOM 705 C C . SER A 1 87 ? 17.902 7.820 -1.133 1.00 78.25 87 SER A C 1
ATOM 707 O O . SER A 1 87 ? 17.419 8.130 -2.217 1.00 78.25 87 SER A O 1
ATOM 709 N N . PHE A 1 88 ? 18.114 6.535 -0.825 1.00 71.75 88 PHE A N 1
ATOM 710 C CA . PHE A 1 88 ? 17.846 5.439 -1.777 1.00 71.75 88 PHE A CA 1
ATOM 711 C C . PHE A 1 88 ? 16.390 5.434 -2.247 1.00 71.75 88 PHE A C 1
ATOM 713 O O . PHE A 1 88 ? 16.114 5.226 -3.427 1.00 71.75 88 PHE A O 1
ATOM 720 N N . SER A 1 89 ? 15.458 5.704 -1.335 1.00 70.25 89 SER A N 1
ATOM 721 C CA . SER A 1 89 ? 14.023 5.689 -1.616 1.00 70.25 89 SER A CA 1
ATOM 722 C C . SER A 1 89 ? 13.539 6.913 -2.414 1.00 70.25 89 SER A C 1
ATOM 724 O O . SER A 1 89 ? 1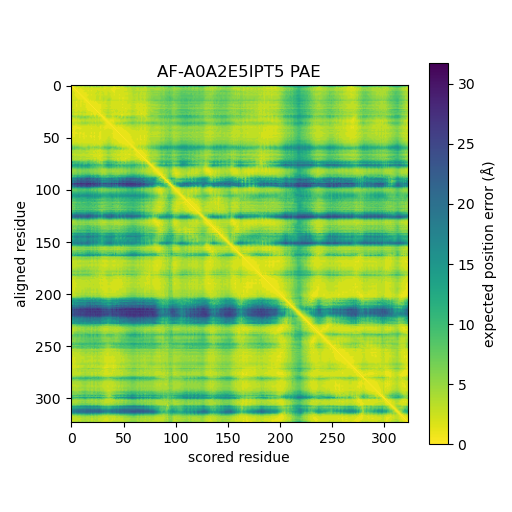2.418 6.897 -2.920 1.00 70.25 89 SER A O 1
ATOM 726 N N . GLN A 1 90 ? 14.331 7.994 -2.499 1.00 68.94 90 GLN A N 1
ATOM 727 C CA . GLN A 1 90 ? 13.821 9.332 -2.854 1.00 68.94 90 GLN A CA 1
ATOM 728 C C . GLN A 1 90 ? 14.718 10.176 -3.782 1.00 68.94 90 GLN A C 1
ATOM 730 O O . GLN A 1 90 ? 14.254 11.183 -4.314 1.00 68.94 90 GLN A O 1
ATOM 735 N N . HIS A 1 91 ? 15.983 9.798 -4.009 1.00 62.47 91 HIS A N 1
ATOM 736 C CA . HIS A 1 91 ? 17.006 10.633 -4.671 1.00 62.47 91 HIS A CA 1
ATOM 737 C C . HIS A 1 91 ? 16.660 11.068 -6.115 1.00 62.47 91 HIS A C 1
ATOM 739 O O . HIS A 1 91 ? 17.235 12.022 -6.637 1.00 62.47 91 HIS A O 1
ATOM 745 N N . HIS A 1 92 ? 15.700 10.401 -6.763 1.00 61.34 92 HIS A N 1
ATOM 746 C CA . HIS A 1 92 ? 15.429 10.518 -8.201 1.00 61.34 92 HIS A CA 1
ATOM 747 C C . HIS A 1 92 ? 13.991 10.917 -8.552 1.00 61.34 92 HIS A C 1
ATOM 749 O O . HIS A 1 92 ? 13.558 10.738 -9.687 1.00 61.34 92 HIS A O 1
ATOM 755 N N . LEU A 1 93 ? 13.215 11.452 -7.614 1.00 65.31 93 LEU A N 1
ATOM 756 C CA . LEU A 1 93 ? 11.816 11.822 -7.854 1.00 65.31 93 LEU A CA 1
ATOM 757 C C . LEU A 1 93 ? 11.573 13.309 -7.578 1.00 65.31 93 LEU A C 1
ATOM 759 O O . LEU A 1 93 ? 12.396 13.955 -6.925 1.00 65.31 93 LEU A O 1
ATOM 763 N N . PRO A 1 94 ? 10.480 13.901 -8.098 1.00 57.00 94 PRO A N 1
ATOM 764 C CA . PRO A 1 94 ? 10.043 15.216 -7.654 1.00 57.00 94 PRO A CA 1
ATOM 765 C C . PRO A 1 94 ? 9.661 15.112 -6.170 1.00 57.00 94 PRO A C 1
ATOM 767 O O . PRO A 1 94 ? 8.575 14.659 -5.809 1.00 57.00 94 PRO A O 1
ATOM 770 N N . LEU A 1 95 ? 10.606 15.469 -5.302 1.00 56.41 95 LEU A N 1
ATOM 771 C CA . LEU A 1 95 ? 10.399 15.536 -3.862 1.00 56.41 95 LEU A CA 1
ATOM 772 C C . LEU A 1 95 ? 9.275 16.532 -3.569 1.00 56.41 95 LEU A C 1
ATOM 774 O O . LEU A 1 95 ? 9.285 17.656 -4.081 1.00 56.41 95 LEU A O 1
ATOM 778 N N . SER A 1 96 ? 8.341 16.161 -2.689 1.00 56.06 96 SER A N 1
ATOM 779 C CA . SER A 1 96 ? 7.589 17.192 -1.982 1.00 56.06 96 SER A CA 1
ATOM 780 C C . SER A 1 96 ? 8.614 17.963 -1.147 1.00 56.06 96 SER A C 1
ATOM 782 O O . SER A 1 96 ? 9.410 17.366 -0.423 1.00 56.06 96 SER A O 1
ATOM 784 N N . ALA A 1 97 ? 8.652 19.292 -1.265 1.00 54.88 97 ALA A N 1
ATOM 785 C CA . ALA A 1 97 ? 9.685 20.149 -0.662 1.00 54.88 97 ALA A CA 1
ATOM 786 C C . ALA A 1 97 ? 9.725 20.132 0.888 1.00 54.88 97 ALA A C 1
ATOM 788 O O . ALA A 1 97 ? 10.353 20.991 1.500 1.00 54.88 97 ALA A O 1
ATOM 789 N N . LYS A 1 98 ? 9.012 19.202 1.529 1.00 63.78 98 LYS A N 1
ATOM 790 C CA . LYS A 1 98 ? 8.719 19.176 2.960 1.00 63.78 98 LYS A CA 1
ATOM 791 C C . LYS A 1 98 ? 8.993 17.822 3.640 1.00 63.78 98 LYS A C 1
ATOM 793 O O . LYS A 1 98 ? 8.887 17.756 4.860 1.00 63.78 98 LYS A O 1
ATOM 798 N N . LEU A 1 99 ? 9.336 16.758 2.902 1.00 76.50 99 LEU A N 1
ATOM 799 C CA . LEU A 1 99 ? 9.770 15.480 3.490 1.00 76.50 99 LEU A CA 1
ATOM 800 C C . LEU A 1 99 ? 11.237 15.555 3.925 1.00 76.50 99 LEU A C 1
ATOM 802 O O . LEU A 1 99 ? 12.093 16.030 3.177 1.00 76.50 99 LEU A O 1
ATOM 806 N N . THR A 1 100 ? 11.544 15.055 5.120 1.00 83.38 100 THR A N 1
ATOM 807 C CA . THR A 1 100 ? 12.916 15.031 5.629 1.00 83.38 100 THR A CA 1
ATOM 808 C C . THR A 1 100 ? 13.650 13.805 5.089 1.00 83.38 100 THR A C 1
ATOM 810 O O . THR A 1 100 ? 13.385 12.669 5.485 1.00 83.38 100 THR A O 1
ATOM 813 N N . VAL A 1 101 ? 14.587 14.045 4.172 1.00 84.50 101 VAL A N 1
ATOM 814 C CA . VAL A 1 101 ? 15.412 13.000 3.556 1.00 84.50 101 VAL A CA 1
ATOM 815 C C . VAL A 1 101 ? 16.775 12.964 4.233 1.00 84.50 101 VAL A C 1
ATOM 817 O O . VAL A 1 101 ? 17.482 13.972 4.259 1.00 84.50 101 VAL A O 1
ATOM 820 N N . ILE A 1 102 ? 17.161 11.800 4.749 1.00 84.94 102 ILE A N 1
ATOM 821 C CA . ILE A 1 102 ? 18.502 11.572 5.282 1.00 84.94 102 ILE A CA 1
ATOM 822 C C . ILE A 1 102 ? 19.429 11.258 4.103 1.00 84.94 102 ILE A C 1
ATOM 824 O O . ILE A 1 102 ? 19.210 10.253 3.417 1.00 84.94 102 ILE A O 1
ATOM 828 N N . PRO A 1 103 ? 20.462 12.080 3.848 1.00 82.31 103 PRO A N 1
ATOM 829 C CA . PRO A 1 103 ? 21.465 11.756 2.850 1.00 82.31 103 PRO A CA 1
ATOM 830 C C . PRO A 1 103 ? 22.332 10.617 3.386 1.00 82.31 103 PRO A C 1
ATOM 832 O O . PRO A 1 103 ? 23.057 10.783 4.365 1.00 82.31 103 PRO A O 1
ATOM 835 N N . ILE A 1 104 ? 22.243 9.455 2.748 1.00 82.81 104 ILE A N 1
ATOM 836 C CA . ILE A 1 104 ? 23.057 8.287 3.071 1.00 82.81 104 ILE A CA 1
ATOM 837 C C . ILE A 1 104 ? 23.930 7.983 1.864 1.00 82.81 104 ILE A C 1
ATOM 839 O O . ILE A 1 104 ? 23.450 7.958 0.732 1.00 82.81 104 ILE A O 1
ATOM 843 N N . ASN A 1 105 ? 25.217 7.759 2.111 1.00 81.44 105 ASN A N 1
ATOM 844 C CA . ASN A 1 105 ? 26.144 7.355 1.066 1.00 81.44 105 ASN A CA 1
ATOM 845 C C . ASN A 1 105 ? 26.088 5.835 0.858 1.00 81.44 105 ASN A C 1
ATOM 847 O O . ASN A 1 105 ? 26.391 5.046 1.758 1.00 81.44 105 ASN A O 1
ATOM 851 N N . ASP A 1 106 ? 25.737 5.425 -0.356 1.00 72.94 106 ASP A N 1
ATOM 852 C CA . ASP A 1 106 ? 25.558 4.030 -0.750 1.00 72.94 106 ASP A CA 1
ATOM 853 C C . ASP A 1 106 ? 26.810 3.179 -0.520 1.00 72.94 106 ASP A C 1
ATOM 855 O O . ASP A 1 106 ? 26.701 2.028 -0.083 1.00 72.94 106 ASP A O 1
ATOM 859 N N . ALA A 1 107 ? 27.992 3.758 -0.741 1.00 80.25 107 ALA A N 1
ATOM 860 C CA . ALA A 1 107 ? 29.277 3.069 -0.638 1.00 80.25 107 ALA A CA 1
ATOM 861 C C . ALA A 1 107 ? 29.768 2.875 0.809 1.00 80.25 107 ALA A C 1
ATOM 863 O O . ALA A 1 107 ? 30.736 2.148 1.037 1.00 80.25 107 ALA A O 1
ATOM 864 N N . ASP A 1 108 ? 29.119 3.505 1.792 1.00 83.06 108 ASP A N 1
ATOM 865 C CA . ASP A 1 108 ? 29.589 3.472 3.173 1.00 83.06 108 ASP A CA 1
ATOM 866 C C . ASP A 1 108 ? 29.321 2.127 3.864 1.00 83.06 108 ASP A C 1
ATOM 868 O O . ASP A 1 108 ? 28.343 1.416 3.594 1.00 83.06 108 ASP A O 1
ATOM 872 N N . SER A 1 109 ? 30.191 1.804 4.826 1.00 85.50 109 SER A N 1
ATOM 873 C CA . SER A 1 109 ? 30.011 0.667 5.727 1.00 85.50 109 SER A CA 1
ATOM 874 C C . SER A 1 109 ? 28.742 0.822 6.573 1.00 85.50 109 SER A C 1
ATOM 876 O O . SER A 1 109 ? 28.282 1.934 6.840 1.00 85.50 109 SER A O 1
ATOM 878 N N . ILE A 1 110 ? 28.194 -0.301 7.049 1.00 83.62 110 ILE A N 1
ATOM 879 C CA . ILE A 1 110 ? 26.996 -0.318 7.909 1.00 83.62 110 ILE A CA 1
ATOM 880 C C . ILE A 1 110 ? 27.188 0.602 9.124 1.00 83.62 110 ILE A C 1
ATOM 882 O O . ILE A 1 110 ? 26.319 1.417 9.413 1.00 83.62 110 ILE A O 1
ATOM 886 N N . THR A 1 111 ? 28.354 0.548 9.774 1.00 84.44 111 THR A N 1
ATOM 887 C CA . THR A 1 111 ? 28.687 1.379 10.941 1.00 84.44 111 THR A CA 1
ATOM 888 C C . THR A 1 111 ? 28.642 2.876 10.634 1.00 84.44 111 THR A C 1
ATOM 890 O O . THR A 1 111 ? 28.130 3.660 11.434 1.00 84.44 1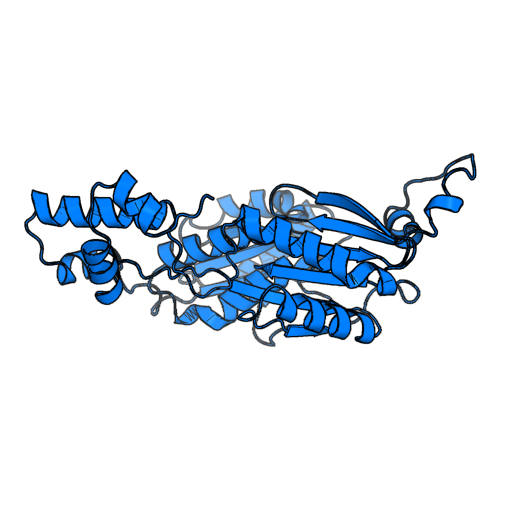11 THR A O 1
ATOM 893 N N . ASN A 1 112 ? 29.156 3.288 9.471 1.00 85.94 112 ASN A N 1
ATOM 894 C CA . ASN A 1 112 ? 29.138 4.691 9.059 1.00 85.94 112 ASN A CA 1
ATOM 895 C C . ASN A 1 112 ? 27.715 5.157 8.746 1.00 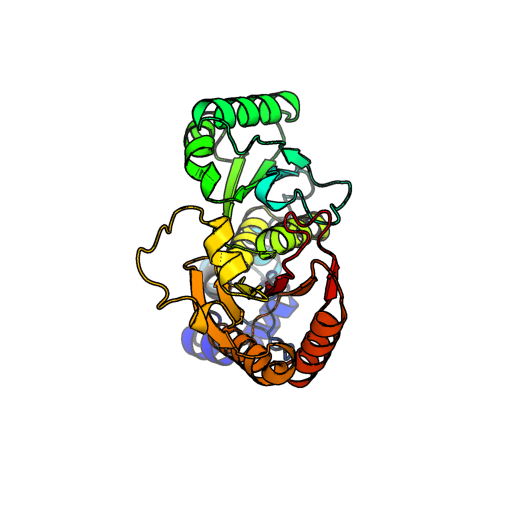85.94 112 ASN A C 1
ATOM 897 O O . ASN A 1 112 ? 27.325 6.235 9.194 1.00 85.94 112 ASN A O 1
ATOM 901 N N . LYS A 1 113 ? 26.924 4.317 8.066 1.00 88.25 113 LYS A N 1
ATOM 902 C CA . LYS A 1 113 ? 25.500 4.573 7.815 1.00 88.25 113 LYS A CA 1
ATOM 903 C C . LYS A 1 113 ? 24.745 4.758 9.133 1.00 88.25 113 LYS A C 1
ATOM 905 O O . LYS A 1 113 ? 24.113 5.793 9.320 1.00 88.25 113 LYS A O 1
ATOM 910 N N . SER A 1 114 ? 24.892 3.837 10.094 1.00 85.25 114 SER A N 1
ATOM 911 C CA . SER A 1 114 ? 24.290 3.950 11.436 1.00 85.25 114 SER A CA 1
ATOM 912 C C . SER A 1 114 ? 24.649 5.263 12.132 1.00 85.25 114 SER A C 1
ATOM 914 O O . SER A 1 114 ? 23.793 5.900 12.744 1.00 85.25 114 SER A O 1
ATOM 916 N N . LYS A 1 115 ? 25.913 5.691 12.029 1.00 85.94 115 LYS A N 1
ATOM 917 C CA . LYS A 1 115 ? 26.385 6.939 12.636 1.00 85.94 115 LYS A CA 1
ATOM 918 C C . LYS A 1 115 ? 25.757 8.173 11.985 1.00 85.94 115 LYS A C 1
ATOM 920 O O . LYS A 1 115 ? 25.305 9.051 12.714 1.00 85.94 115 LYS A O 1
ATOM 925 N N . GLN A 1 116 ? 25.710 8.233 10.651 1.00 86.19 116 GLN A N 1
ATOM 926 C CA . GLN A 1 116 ? 25.089 9.343 9.910 1.00 86.19 116 GLN A CA 1
ATOM 927 C C . GLN A 1 116 ? 23.626 9.514 10.304 1.00 86.19 116 GLN A C 1
ATOM 929 O O . GLN A 1 116 ? 23.188 10.613 10.636 1.00 86.19 116 GLN A O 1
ATOM 934 N N . ILE A 1 117 ? 22.900 8.400 10.333 1.00 85.38 117 ILE A N 1
ATOM 935 C CA . ILE A 1 117 ? 21.504 8.355 10.744 1.00 85.38 117 ILE A CA 1
ATOM 936 C C . ILE A 1 117 ? 21.341 8.900 12.161 1.00 85.38 117 ILE A C 1
ATOM 938 O O . ILE A 1 117 ? 20.543 9.805 12.386 1.00 85.38 117 ILE A O 1
ATOM 942 N N . TYR A 1 118 ? 22.085 8.346 13.122 1.00 83.50 118 TYR A N 1
ATOM 943 C CA . TYR A 1 118 ? 21.954 8.734 14.522 1.00 83.50 118 TYR A CA 1
ATOM 944 C C . TYR A 1 118 ? 22.225 10.223 14.723 1.00 83.50 118 TYR A C 1
ATOM 946 O O . TYR A 1 118 ? 21.444 10.912 15.371 1.00 83.50 118 TYR A O 1
ATOM 954 N N . GLN A 1 119 ? 23.304 10.729 14.119 1.00 85.75 119 GLN A N 1
ATOM 955 C CA . GLN A 1 119 ? 23.665 12.142 14.191 1.00 85.75 119 GLN A CA 1
ATOM 956 C C . GLN A 1 119 ? 22.569 13.033 13.605 1.00 85.75 119 GLN A C 1
ATOM 958 O O . GLN A 1 119 ? 22.226 14.040 14.216 1.00 85.75 119 GLN A O 1
ATOM 963 N N . PHE A 1 120 ? 21.994 12.639 12.465 1.00 85.62 120 PHE A N 1
ATOM 964 C CA . PHE A 1 120 ? 20.908 13.374 11.828 1.00 85.62 120 PHE A CA 1
ATOM 965 C C . PHE A 1 120 ? 19.644 13.410 12.696 1.00 85.62 120 PHE A C 1
ATOM 967 O O . PHE A 1 120 ? 19.011 14.455 12.832 1.00 85.62 120 PHE A O 1
ATOM 974 N N . ILE A 1 121 ? 19.270 12.275 13.288 1.00 81.75 121 ILE A N 1
ATOM 975 C CA . ILE A 1 121 ? 18.107 12.177 14.174 1.00 81.75 121 ILE A CA 1
ATOM 976 C C . ILE A 1 121 ? 18.346 13.027 15.430 1.00 81.75 121 ILE A C 1
ATOM 978 O O . ILE A 1 121 ? 17.501 13.840 15.790 1.00 81.75 121 ILE A O 1
ATOM 982 N N . GLN A 1 122 ? 19.525 12.928 16.048 1.00 80.38 122 GLN A N 1
ATOM 983 C CA . GLN A 1 122 ? 19.868 13.688 17.251 1.00 80.38 122 GLN A CA 1
ATOM 984 C C . GLN A 1 122 ? 19.898 15.208 17.014 1.00 80.38 122 GLN A C 1
ATOM 986 O O . GLN A 1 122 ? 19.518 15.968 17.899 1.00 80.38 122 GLN A O 1
ATOM 991 N N . SER A 1 123 ? 20.339 15.672 15.840 1.00 79.88 123 SER A N 1
ATOM 992 C CA . SER A 1 123 ? 20.423 17.108 15.543 1.00 79.88 123 SER A CA 1
ATOM 993 C C . SER A 1 123 ? 19.079 17.761 15.218 1.00 79.88 123 SER A C 1
ATOM 995 O O . SER A 1 123 ? 18.960 18.976 15.341 1.00 79.88 123 SER A O 1
ATOM 997 N N . ASN A 1 124 ? 18.091 16.983 14.767 1.00 71.88 124 ASN A N 1
ATOM 998 C CA . ASN A 1 124 ? 16.846 17.514 14.203 1.00 71.88 124 ASN A CA 1
ATOM 999 C C . ASN A 1 124 ? 15.599 17.227 15.050 1.00 71.88 124 ASN A C 1
ATOM 1001 O O . ASN A 1 124 ? 14.514 17.680 14.688 1.00 71.88 124 ASN A O 1
ATOM 1005 N N . ILE A 1 125 ? 15.719 16.467 16.144 1.00 72.19 125 ILE A N 1
ATOM 1006 C CA . ILE A 1 125 ? 14.559 15.940 16.870 1.00 72.19 125 ILE A CA 1
ATOM 1007 C C . ILE A 1 125 ? 14.578 16.366 18.336 1.00 72.19 125 ILE A C 1
ATOM 1009 O O . ILE A 1 125 ? 15.588 16.272 19.026 1.00 72.19 125 ILE A O 1
ATOM 1013 N N . THR A 1 126 ? 13.422 16.836 18.801 1.00 66.12 126 THR A N 1
ATOM 1014 C CA . THR A 1 126 ? 13.159 17.257 20.181 1.00 66.12 126 THR A CA 1
ATOM 1015 C C . THR A 1 126 ? 12.487 16.144 20.990 1.00 66.12 126 THR A C 1
ATOM 1017 O O . THR A 1 126 ? 11.774 15.312 20.425 1.00 66.12 126 THR A O 1
ATOM 1020 N N . ASP A 1 127 ? 12.638 16.178 22.321 1.00 65.50 127 ASP A N 1
ATOM 1021 C CA . ASP A 1 127 ? 12.166 15.144 23.267 1.00 65.50 127 ASP A CA 1
ATOM 1022 C C . ASP A 1 127 ? 10.656 14.814 23.202 1.00 65.50 127 ASP A C 1
ATOM 1024 O O . ASP A 1 127 ? 10.217 13.808 23.757 1.00 65.50 127 ASP A O 1
ATOM 1028 N N . SER A 1 128 ? 9.834 15.630 22.531 1.00 75.38 128 SER A N 1
ATOM 1029 C CA 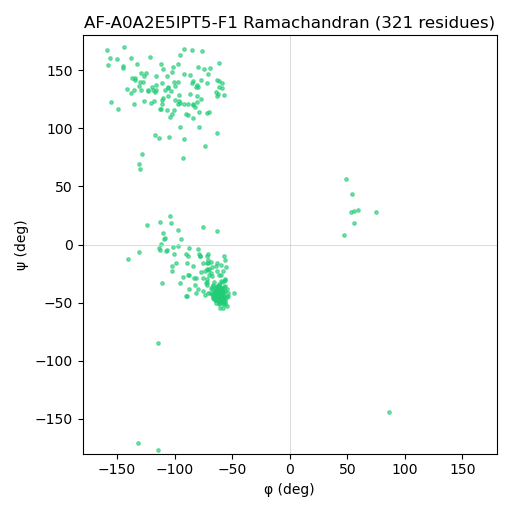. SER A 1 128 ? 8.373 15.465 22.449 1.00 75.38 128 SER A CA 1
ATOM 1030 C C . SER A 1 128 ? 7.834 15.021 21.080 1.00 75.38 128 SER A C 1
ATOM 1032 O O . SER A 1 128 ? 6.612 14.943 20.913 1.00 75.38 128 SER A O 1
ATOM 1034 N N . SER A 1 129 ? 8.704 14.727 20.109 1.00 84.19 129 SER A N 1
ATOM 1035 C CA . SER A 1 129 ? 8.298 14.368 18.741 1.00 84.19 129 SER A CA 1
ATOM 1036 C C . SER A 1 129 ? 8.122 12.856 18.549 1.00 84.19 129 SER A C 1
ATOM 1038 O O . SER A 1 129 ? 8.849 12.057 19.132 1.00 84.19 129 SER A O 1
ATOM 1040 N N . ILE A 1 130 ? 7.171 12.461 17.701 1.00 87.44 130 ILE A N 1
ATOM 1041 C CA . ILE A 1 130 ? 7.015 11.088 17.207 1.00 87.44 130 ILE A CA 1
ATOM 1042 C C . ILE A 1 130 ? 7.708 10.993 15.850 1.00 87.44 130 ILE A C 1
ATOM 1044 O O . ILE A 1 130 ? 7.458 11.795 14.956 1.00 87.44 130 ILE A O 1
ATOM 1048 N N . ILE A 1 131 ? 8.567 10.003 15.684 1.00 86.88 131 ILE A N 1
ATOM 1049 C CA . ILE A 1 131 ? 9.408 9.813 14.512 1.00 86.88 131 ILE A CA 1
ATOM 1050 C C . ILE A 1 131 ? 8.907 8.577 13.780 1.00 86.88 131 ILE A C 1
ATOM 1052 O O . ILE A 1 131 ? 8.835 7.491 14.359 1.00 86.88 131 ILE A O 1
ATOM 1056 N N . ILE A 1 132 ? 8.577 8.733 12.503 1.00 90.00 132 ILE A N 1
ATOM 1057 C CA . ILE A 1 132 ? 8.175 7.627 11.636 1.00 90.00 132 ILE A CA 1
ATOM 1058 C C . ILE A 1 132 ? 9.150 7.555 10.474 1.00 90.00 132 ILE A C 1
ATOM 1060 O O . ILE A 1 132 ? 9.320 8.503 9.712 1.00 90.00 132 ILE A O 1
ATOM 1064 N N . CYS A 1 133 ? 9.784 6.403 10.351 1.00 88.62 133 CYS A N 1
ATOM 1065 C CA . CYS A 1 133 ? 10.893 6.164 9.455 1.00 88.62 133 CYS A CA 1
ATOM 1066 C C . CYS A 1 133 ? 10.488 5.197 8.344 1.00 88.62 133 CYS A C 1
ATOM 1068 O O . CYS A 1 133 ? 10.212 4.028 8.615 1.00 88.62 133 CYS A O 1
ATOM 1070 N N . PHE A 1 134 ? 10.517 5.665 7.102 1.00 89.00 134 PHE A N 1
ATOM 1071 C CA . PHE A 1 134 ? 10.307 4.871 5.896 1.00 89.00 134 PHE A CA 1
ATOM 1072 C C . PHE A 1 134 ? 11.651 4.638 5.216 1.00 89.00 134 PHE A C 1
ATOM 1074 O O . PHE A 1 134 ? 12.106 5.477 4.439 1.00 89.00 134 PHE A O 1
ATOM 1081 N N . PHE A 1 135 ? 12.304 3.521 5.537 1.00 86.44 135 PHE A N 1
ATOM 1082 C CA . PHE A 1 135 ? 13.633 3.229 5.003 1.00 86.44 135 PHE A CA 1
ATOM 1083 C C . PHE A 1 135 ? 13.649 2.003 4.118 1.00 86.44 135 PHE A C 1
ATOM 1085 O O . PHE A 1 135 ? 12.970 1.020 4.403 1.00 86.44 135 PHE A O 1
ATOM 1092 N N . HIS A 1 136 ? 14.478 2.026 3.081 1.00 85.00 136 HIS A N 1
ATOM 1093 C CA . HIS A 1 136 ? 14.737 0.841 2.280 1.00 85.00 136 HIS A CA 1
ATOM 1094 C C . HIS A 1 136 ? 15.301 -0.301 3.151 1.00 85.00 136 HIS A C 1
ATOM 1096 O O . HIS A 1 136 ? 16.153 -0.082 4.019 1.00 85.00 136 HIS A O 1
ATOM 1102 N N . GLU A 1 137 ? 14.856 -1.541 2.912 1.00 84.94 137 GLU A N 1
ATOM 1103 C CA . GLU A 1 137 ? 15.220 -2.716 3.727 1.00 84.94 137 GLU A CA 1
ATOM 1104 C C . GLU A 1 137 ? 16.739 -2.947 3.834 1.00 84.94 137 GLU A C 1
ATOM 1106 O O . GLU A 1 137 ? 17.220 -3.416 4.866 1.00 84.94 137 GLU A O 1
ATOM 1111 N N . SER A 1 138 ? 17.519 -2.552 2.822 1.00 82.75 138 SER A N 1
ATOM 1112 C CA . SER A 1 138 ? 18.991 -2.646 2.850 1.00 82.75 138 SER A CA 1
ATOM 1113 C C . SER A 1 138 ? 19.635 -1.893 4.020 1.00 82.75 138 SER A C 1
ATOM 1115 O O . SER A 1 138 ? 20.750 -2.223 4.424 1.00 82.75 138 SER A O 1
ATOM 1117 N N . LEU A 1 139 ? 18.946 -0.899 4.583 1.00 84.50 139 LEU A N 1
ATOM 1118 C CA . LEU A 1 139 ? 19.414 -0.149 5.739 1.00 84.50 139 LEU A CA 1
ATOM 1119 C C . LEU A 1 139 ? 18.977 -0.769 7.067 1.00 84.50 139 LEU A C 1
ATOM 1121 O O . LEU A 1 139 ? 19.473 -0.352 8.112 1.00 84.50 139 LEU A O 1
ATOM 1125 N N . SER A 1 140 ? 18.110 -1.787 7.063 1.00 83.56 140 SER A N 1
ATOM 1126 C CA . SER A 1 140 ? 17.645 -2.458 8.283 1.00 83.56 140 SER A CA 1
ATOM 1127 C C . SER A 1 140 ? 18.788 -2.845 9.237 1.00 83.56 140 SER A C 1
ATOM 1129 O O . SER A 1 140 ? 18.635 -2.604 10.436 1.00 83.56 140 SER A O 1
ATOM 1131 N N . PRO A 1 141 ? 19.951 -3.363 8.776 1.00 83.88 141 PRO A N 1
ATOM 1132 C CA . PRO A 1 141 ? 21.086 -3.632 9.662 1.00 83.88 141 PRO A CA 1
ATOM 1133 C C . PRO A 1 141 ? 21.666 -2.370 10.316 1.00 83.88 141 PRO A C 1
ATOM 1135 O O . PRO A 1 141 ? 22.058 -2.411 11.479 1.00 83.88 141 PRO A O 1
ATOM 1138 N N . ALA A 1 142 ? 21.702 -1.248 9.590 1.00 82.69 142 ALA A N 1
ATOM 1139 C CA . ALA A 1 142 ? 22.229 0.018 10.091 1.00 82.69 142 ALA A CA 1
ATOM 1140 C C . ALA A 1 142 ? 21.300 0.664 11.137 1.00 82.69 142 ALA A C 1
ATOM 1142 O O . ALA A 1 142 ? 21.778 1.311 12.068 1.00 82.69 142 ALA A O 1
ATOM 1143 N N . TYR A 1 143 ? 19.985 0.468 11.015 1.00 76.81 143 TYR A N 1
ATOM 1144 C CA . TYR A 1 143 ? 18.994 1.024 11.942 1.00 76.81 143 TYR A CA 1
ATOM 1145 C C . TYR A 1 143 ? 18.702 0.132 13.155 1.00 76.81 143 TYR A C 1
ATOM 1147 O O . TYR A 1 143 ? 18.342 0.652 14.210 1.00 76.81 143 TYR A O 1
ATOM 1155 N N . ALA A 1 144 ? 18.882 -1.191 13.057 1.00 76.50 144 ALA A N 1
ATOM 1156 C CA . ALA A 1 144 ? 18.624 -2.121 14.164 1.00 76.50 144 ALA A CA 1
ATOM 1157 C C . ALA A 1 144 ? 19.468 -1.829 15.422 1.00 76.50 144 ALA A C 1
ATOM 1159 O O . ALA A 1 144 ? 19.061 -2.149 16.537 1.00 76.50 144 ALA A O 1
ATOM 1160 N N . SER A 1 145 ? 20.638 -1.200 15.265 1.00 70.75 145 SER A N 1
ATOM 1161 C CA . SER A 1 145 ? 21.465 -0.751 16.391 1.00 70.75 145 SER A CA 1
ATOM 1162 C C . SER A 1 145 ? 20.910 0.483 17.107 1.00 70.75 145 SER A C 1
ATOM 1164 O O . SER A 1 145 ? 21.257 0.716 18.262 1.00 70.75 145 SER A O 1
ATOM 1166 N N . LEU A 1 146 ? 20.075 1.274 16.430 1.00 71.62 146 LEU A N 1
ATOM 1167 C CA . LEU A 1 146 ? 19.584 2.568 16.902 1.00 71.62 146 LEU A CA 1
ATOM 1168 C C . LEU A 1 146 ? 18.258 2.466 17.651 1.00 71.62 146 LEU A C 1
ATOM 1170 O O . LEU A 1 146 ? 18.018 3.265 18.547 1.00 71.62 146 LEU A O 1
ATOM 1174 N N . SER A 1 147 ? 17.420 1.470 17.342 1.00 70.06 147 SER A N 1
ATOM 1175 C CA . SER A 1 147 ? 16.121 1.294 18.012 1.00 70.06 147 SER A CA 1
ATOM 1176 C C . SER A 1 147 ? 16.244 1.180 19.534 1.00 70.06 147 SER A C 1
ATOM 1178 O O . SER A 1 147 ? 15.380 1.662 20.247 1.00 70.06 147 SER A O 1
ATOM 1180 N N . LYS A 1 148 ? 17.356 0.631 20.041 1.00 73.00 148 LYS A N 1
ATOM 1181 C CA . LYS A 1 148 ? 17.638 0.517 21.483 1.00 73.00 148 LYS A CA 1
ATOM 1182 C C . LYS A 1 148 ? 17.900 1.853 22.188 1.00 73.00 148 LYS A C 1
ATOM 1184 O O . LYS A 1 148 ? 17.968 1.877 23.412 1.00 73.00 148 LYS A O 1
ATOM 1189 N N . GLN A 1 149 ? 18.160 2.921 21.437 1.00 73.88 149 GLN A N 1
ATOM 1190 C CA . GLN A 1 149 ? 18.568 4.224 21.972 1.00 73.88 149 GLN A CA 1
ATOM 1191 C C . GLN A 1 149 ? 17.403 5.215 22.062 1.00 73.88 149 GLN A C 1
ATOM 1193 O O . GLN A 1 149 ? 17.519 6.217 22.763 1.00 73.88 149 GLN A O 1
ATOM 1198 N N . PHE A 1 150 ? 16.291 4.938 21.380 1.00 72.19 150 PHE A N 1
ATOM 1199 C CA . PHE A 1 150 ? 15.087 5.764 21.409 1.00 72.19 150 PHE A CA 1
ATOM 1200 C C . PHE A 1 150 ? 14.032 5.137 22.323 1.00 72.19 150 PHE A C 1
ATOM 1202 O O . PHE A 1 150 ? 14.008 3.925 22.515 1.00 72.19 150 PHE A O 1
ATOM 1209 N N . LEU A 1 151 ? 13.156 5.963 22.900 1.00 69.44 151 LEU A N 1
ATOM 1210 C CA . LEU A 1 151 ? 11.987 5.463 23.621 1.00 69.44 151 LEU A CA 1
ATOM 1211 C C . LEU A 1 151 ? 11.067 4.720 22.641 1.00 69.44 151 LEU A C 1
ATOM 1213 O O . LEU A 1 151 ? 10.703 5.271 21.603 1.00 69.44 151 LEU A O 1
ATOM 1217 N N . ASP A 1 152 ? 10.632 3.512 23.011 1.00 64.88 152 ASP A N 1
ATOM 1218 C CA . ASP A 1 152 ? 9.829 2.614 22.159 1.00 64.88 152 ASP A CA 1
ATOM 1219 C C . ASP A 1 152 ? 8.533 3.250 21.610 1.00 64.88 152 ASP A C 1
ATOM 1221 O O . ASP A 1 152 ? 7.967 2.772 20.631 1.00 64.88 152 ASP A O 1
ATOM 1225 N N . HIS A 1 153 ? 8.049 4.340 22.216 1.00 68.44 153 HIS A N 1
ATOM 1226 C CA . HIS A 1 153 ? 6.814 5.024 21.816 1.00 68.44 153 HIS A CA 1
ATOM 1227 C C . HIS A 1 153 ? 7.014 6.287 20.970 1.00 68.44 153 HIS A C 1
ATOM 1229 O O . HIS A 1 153 ? 6.031 6.853 20.492 1.00 68.44 153 HIS A O 1
ATOM 1235 N N . THR A 1 154 ? 8.249 6.760 20.794 1.00 78.25 154 THR A N 1
ATOM 1236 C CA . THR A 1 154 ? 8.539 7.953 19.983 1.00 78.25 154 THR A CA 1
ATOM 1237 C C . THR A 1 154 ? 9.182 7.610 18.649 1.00 78.25 154 THR A C 1
ATOM 1239 O O . THR A 1 154 ? 9.362 8.506 17.834 1.00 78.25 154 THR A O 1
ATOM 1242 N N . TYR A 1 155 ? 9.506 6.342 18.394 1.00 83.88 155 TYR A N 1
ATOM 1243 C CA . TYR A 1 155 ? 10.239 5.930 17.204 1.00 83.88 155 TYR A CA 1
ATOM 1244 C C . TYR A 1 155 ? 9.626 4.688 16.552 1.00 83.88 155 TYR A C 1
ATOM 1246 O O . TYR A 1 155 ? 9.570 3.619 17.155 1.00 83.88 155 TYR A O 1
ATOM 1254 N N . PHE A 1 156 ? 9.227 4.817 15.285 1.00 88.12 156 PHE A N 1
ATOM 1255 C CA . PHE A 1 156 ? 8.605 3.748 14.506 1.00 88.12 156 PHE A CA 1
ATOM 1256 C C . PHE A 1 156 ? 9.336 3.538 13.188 1.00 88.12 156 PHE A C 1
ATOM 1258 O O . PHE A 1 156 ? 9.474 4.459 12.384 1.00 88.12 156 PHE A O 1
ATOM 1265 N N . LEU A 1 157 ? 9.787 2.307 12.956 1.00 87.69 157 LEU A N 1
ATOM 1266 C CA . LEU A 1 157 ? 10.547 1.933 11.770 1.00 87.69 157 LEU A CA 1
ATOM 1267 C C . LEU A 1 157 ? 9.727 1.032 10.849 1.00 87.69 157 LEU A C 1
ATOM 1269 O O . LEU A 1 157 ? 9.291 -0.046 11.249 1.00 87.69 157 LEU A O 1
ATOM 1273 N N . TYR A 1 158 ? 9.627 1.447 9.591 1.00 89.75 158 TYR A N 1
ATOM 1274 C CA . TYR A 1 158 ? 9.002 0.705 8.509 1.00 89.75 158 TYR A CA 1
ATOM 1275 C C . TYR A 1 158 ? 10.041 0.382 7.435 1.00 89.75 158 TYR A C 1
ATOM 1277 O O . TYR A 1 158 ? 10.296 1.215 6.561 1.00 89.75 158 TYR A O 1
ATOM 1285 N N . PRO A 1 159 ? 10.669 -0.808 7.491 1.00 86.00 159 PRO A N 1
ATOM 1286 C CA . PRO A 1 159 ? 11.551 -1.255 6.429 1.00 86.00 159 PRO A CA 1
ATOM 1287 C C . PRO A 1 159 ? 10.712 -1.585 5.193 1.00 86.00 159 PRO A C 1
ATOM 1289 O O . PRO A 1 159 ? 9.901 -2.513 5.188 1.00 86.00 159 PRO A O 1
ATOM 1292 N N . LEU A 1 160 ? 10.908 -0.811 4.138 1.00 86.12 160 LEU A N 1
ATOM 1293 C CA . LEU A 1 160 ? 10.206 -0.961 2.882 1.00 86.12 160 LEU A CA 1
ATOM 1294 C C . LEU A 1 160 ? 10.983 -1.913 1.976 1.00 86.12 160 LEU A C 1
ATOM 1296 O O . LEU A 1 160 ? 12.093 -1.617 1.530 1.00 86.12 160 LEU A O 1
ATOM 1300 N N . LYS A 1 161 ? 10.378 -3.078 1.730 1.00 84.38 161 LYS A N 1
ATOM 1301 C CA . LYS A 1 161 ? 10.948 -4.147 0.895 1.00 84.38 161 LYS A CA 1
ATOM 1302 C C . LYS A 1 161 ? 10.600 -4.012 -0.581 1.00 84.38 161 LYS A C 1
ATOM 1304 O O . LYS A 1 161 ? 11.104 -4.771 -1.405 1.00 84.38 161 LYS A O 1
ATOM 1309 N N . HIS A 1 162 ? 9.687 -3.101 -0.916 1.00 81.25 162 HIS A N 1
ATOM 1310 C CA . HIS A 1 162 ? 9.316 -2.905 -2.303 1.00 81.25 162 HIS A CA 1
ATOM 1311 C C . HIS A 1 162 ? 10.459 -2.235 -3.052 1.00 81.25 162 HIS A C 1
ATOM 1313 O O . HIS A 1 162 ? 11.163 -1.370 -2.529 1.00 81.25 162 HIS A O 1
ATOM 1319 N N . TYR A 1 163 ? 10.568 -2.602 -4.316 1.00 76.12 163 TYR A N 1
ATOM 1320 C CA . TYR A 1 163 ? 11.450 -1.973 -5.272 1.00 76.12 163 TYR A CA 1
ATOM 1321 C C . TYR A 1 163 ? 10.622 -1.231 -6.317 1.00 76.12 163 TYR A C 1
ATOM 1323 O O . TYR A 1 163 ? 9.464 -1.559 -6.588 1.00 76.12 163 TYR A O 1
ATOM 1331 N N . GLY A 1 164 ? 11.236 -0.228 -6.933 1.00 77.31 164 GLY A N 1
ATOM 1332 C CA . GLY A 1 164 ? 10.519 0.741 -7.754 1.00 77.31 164 GLY A CA 1
ATOM 1333 C C . GLY A 1 164 ? 9.969 1.875 -6.895 1.00 77.31 164 GLY A C 1
ATOM 1334 O O . GLY A 1 164 ? 10.627 2.301 -5.950 1.00 77.31 164 GLY A O 1
ATOM 1335 N N . MET A 1 165 ? 8.784 2.384 -7.238 1.00 85.94 165 MET A N 1
ATOM 1336 C CA . MET A 1 165 ? 8.322 3.687 -6.741 1.00 85.94 165 MET A CA 1
ATOM 1337 C C . MET A 1 165 ? 7.184 3.611 -5.717 1.00 85.94 165 MET A C 1
ATOM 1339 O O . MET A 1 165 ? 6.699 4.643 -5.258 1.00 85.94 165 MET A O 1
ATOM 1343 N N . THR A 1 166 ? 6.786 2.414 -5.283 1.00 88.62 166 THR A N 1
ATOM 1344 C CA . THR A 1 166 ? 5.797 2.255 -4.203 1.00 88.62 166 THR A CA 1
ATOM 1345 C C . THR A 1 166 ? 6.290 2.836 -2.884 1.00 88.62 166 THR A C 1
ATOM 1347 O O . THR A 1 166 ? 5.501 3.453 -2.182 1.00 88.62 166 THR A O 1
ATOM 1350 N N . ASN A 1 167 ? 7.586 2.732 -2.564 1.00 87.69 167 ASN A N 1
ATOM 1351 C CA . ASN A 1 167 ? 8.140 3.328 -1.340 1.00 87.69 167 ASN A CA 1
ATOM 1352 C C . ASN A 1 167 ? 7.900 4.839 -1.299 1.00 87.69 167 ASN A C 1
ATOM 1354 O O . ASN A 1 167 ? 7.449 5.375 -0.289 1.00 87.69 167 ASN A O 1
ATOM 1358 N N . TYR A 1 168 ? 8.135 5.507 -2.430 1.00 86.44 168 TYR A N 1
ATOM 1359 C CA . TYR A 1 168 ? 7.805 6.914 -2.594 1.00 86.44 168 TYR A CA 1
ATOM 1360 C C . TYR A 1 168 ? 6.312 7.167 -2.406 1.00 86.44 168 TYR A C 1
ATOM 1362 O O . TYR A 1 168 ? 5.950 8.047 -1.631 1.00 86.44 168 TYR A O 1
ATOM 1370 N N . MET A 1 169 ? 5.454 6.394 -3.081 1.00 89.75 169 MET A N 1
ATOM 1371 C CA . MET A 1 169 ? 4.004 6.582 -3.007 1.00 89.75 169 MET A CA 1
ATOM 1372 C C . MET A 1 169 ? 3.475 6.435 -1.580 1.00 89.75 169 MET A C 1
ATOM 1374 O O . MET A 1 169 ? 2.685 7.269 -1.151 1.00 89.75 169 MET A O 1
ATOM 1378 N N . ILE A 1 170 ? 3.943 5.435 -0.824 1.00 91.50 170 ILE A N 1
ATOM 1379 C CA . ILE A 1 170 ? 3.558 5.229 0.580 1.00 91.50 170 ILE A CA 1
ATOM 1380 C C . ILE A 1 170 ? 3.957 6.452 1.406 1.00 91.50 170 ILE A C 1
ATOM 1382 O O . ILE A 1 170 ? 3.106 7.068 2.047 1.00 91.50 170 ILE A O 1
ATOM 1386 N N . THR A 1 171 ? 5.231 6.847 1.356 1.00 89.81 171 THR A N 1
ATOM 1387 C CA . THR A 1 171 ? 5.739 7.991 2.125 1.00 89.81 171 THR A CA 1
ATOM 1388 C C . THR A 1 171 ? 5.016 9.288 1.753 1.00 89.81 171 THR A C 1
ATOM 1390 O O . THR A 1 171 ? 4.628 10.058 2.630 1.00 89.81 171 THR A O 1
ATOM 1393 N N . HIS A 1 172 ? 4.786 9.522 0.460 1.00 88.31 172 HIS A N 1
ATOM 1394 C CA . HIS A 1 172 ? 4.093 10.702 -0.051 1.00 88.31 172 HIS A CA 1
ATOM 1395 C C . HIS A 1 172 ? 2.613 10.729 0.356 1.00 88.31 172 HIS A C 1
ATOM 1397 O O . HIS A 1 172 ? 2.112 11.769 0.786 1.00 88.31 172 HIS A O 1
ATOM 1403 N N . TYR A 1 173 ? 1.920 9.589 0.276 1.00 91.25 173 TYR A N 1
ATOM 1404 C CA . TYR A 1 173 ? 0.531 9.462 0.713 1.00 91.25 173 TYR A CA 1
ATOM 1405 C C . TYR A 1 173 ? 0.395 9.767 2.206 1.00 91.25 173 TYR A C 1
ATOM 1407 O O . TYR A 1 173 ? -0.452 10.573 2.591 1.00 91.25 173 TYR A O 1
ATOM 1415 N N . ILE A 1 174 ? 1.245 9.167 3.044 1.00 92.38 174 ILE A N 1
ATOM 1416 C CA . ILE A 1 174 ? 1.213 9.388 4.494 1.00 92.38 174 ILE A CA 1
ATOM 1417 C C . ILE A 1 174 ? 1.528 10.844 4.829 1.00 92.38 174 ILE A C 1
ATOM 1419 O O . ILE A 1 174 ? 0.833 11.436 5.647 1.00 92.38 174 ILE A O 1
ATOM 1423 N N . TYR A 1 175 ? 2.514 11.440 4.159 1.00 89.50 175 TYR A N 1
ATOM 1424 C CA . TYR A 1 175 ? 2.857 12.847 4.335 1.00 89.50 175 TYR A CA 1
ATOM 1425 C C . TYR A 1 175 ? 1.673 13.780 4.044 1.00 89.50 175 TYR A C 1
ATOM 1427 O O . TYR A 1 175 ? 1.346 14.636 4.862 1.00 89.50 175 TYR A O 1
ATOM 1435 N N . ASN A 1 176 ? 0.995 13.596 2.908 1.00 88.94 176 ASN A N 1
ATOM 1436 C CA . ASN A 1 176 ? -0.107 14.473 2.499 1.00 88.94 176 ASN A CA 1
ATOM 1437 C C . ASN A 1 176 ? -1.384 14.288 3.327 1.00 88.94 176 ASN A C 1
ATOM 1439 O O . ASN A 1 176 ? -2.222 15.184 3.352 1.00 88.94 176 ASN A O 1
ATOM 1443 N N . ASN A 1 177 ? -1.541 13.138 3.983 1.00 89.88 177 ASN A N 1
ATOM 1444 C CA . ASN A 1 177 ? -2.730 12.803 4.765 1.00 89.88 177 ASN A CA 1
ATOM 1445 C C . ASN A 1 177 ? -2.460 12.776 6.274 1.00 89.88 177 ASN A C 1
ATOM 1447 O O . ASN A 1 177 ? -3.324 12.335 7.029 1.00 89.88 177 ASN A O 1
ATOM 1451 N N . LEU A 1 178 ? -1.293 13.241 6.731 1.00 89.00 178 LEU A N 1
ATOM 1452 C CA . LEU A 1 178 ? -0.872 13.104 8.126 1.00 89.00 178 LEU A CA 1
ATOM 1453 C C . LEU A 1 178 ? -1.872 13.736 9.107 1.00 89.00 178 LEU A C 1
ATOM 1455 O O . LEU A 1 178 ? -2.215 13.128 10.118 1.00 89.00 178 LEU A O 1
ATOM 1459 N N . ASP A 1 179 ? -2.406 14.904 8.748 1.00 86.88 179 ASP A N 1
ATOM 1460 C CA . ASP A 1 179 ? -3.379 15.650 9.554 1.00 86.88 179 ASP A CA 1
ATOM 1461 C C . ASP A 1 179 ? -4.772 14.991 9.600 1.00 86.88 179 ASP A C 1
ATOM 1463 O O . ASP A 1 179 ? -5.617 15.379 10.407 1.00 86.88 179 ASP A O 1
ATOM 1467 N N . SER A 1 180 ? -5.037 14.008 8.730 1.00 87.62 180 SER A N 1
ATOM 1468 C CA . SER A 1 180 ? -6.330 13.311 8.668 1.00 87.62 180 SER A CA 1
ATOM 1469 C C . SER A 1 180 ? -6.458 12.164 9.675 1.00 87.62 180 SER A C 1
ATOM 1471 O O . SER A 1 180 ? -7.578 11.754 9.980 1.00 87.62 180 SER A O 1
ATOM 1473 N N . PHE A 1 181 ? -5.340 11.661 10.208 1.00 88.25 181 PHE A N 1
ATOM 1474 C CA . PHE A 1 181 ? -5.334 10.529 11.135 1.00 88.25 181 PHE A CA 1
ATOM 1475 C C . PHE A 1 181 ? -5.670 10.971 12.564 1.00 88.25 181 PHE A C 1
ATOM 1477 O O . PHE A 1 181 ? -5.146 11.959 13.079 1.00 88.25 181 PHE A O 1
ATOM 1484 N N . SER A 1 182 ? -6.530 10.209 13.239 1.00 84.12 182 SER A N 1
ATOM 1485 C CA . SER A 1 182 ? -7.034 10.550 14.575 1.00 84.12 182 SER A CA 1
ATOM 1486 C C . SER A 1 182 ? -6.049 10.174 15.684 1.00 84.12 182 SER A C 1
ATOM 1488 O O . SER A 1 182 ? -5.852 10.933 16.638 1.00 84.12 182 SER A O 1
ATOM 1490 N N . ASN A 1 183 ? -5.433 8.997 15.562 1.00 88.12 183 ASN A N 1
ATOM 1491 C CA . ASN A 1 183 ? -4.470 8.448 16.515 1.00 88.12 183 ASN A CA 1
ATOM 1492 C C . ASN A 1 183 ? -3.350 7.673 15.811 1.00 88.12 183 ASN A C 1
ATOM 1494 O O . ASN A 1 183 ? -3.388 7.395 14.613 1.00 88.12 183 ASN A O 1
ATOM 1498 N N . LEU A 1 184 ? -2.337 7.325 16.598 1.00 88.81 184 LEU A N 1
ATOM 1499 C CA . LEU A 1 184 ? -1.155 6.619 16.128 1.00 88.81 184 LEU A CA 1
ATOM 1500 C C . LEU A 1 184 ? -1.463 5.184 15.656 1.00 88.81 184 LEU A C 1
ATOM 1502 O O . LEU A 1 184 ? -0.860 4.717 14.694 1.00 88.81 184 LEU A O 1
ATOM 1506 N N . GLU A 1 185 ? -2.411 4.493 16.295 1.00 88.81 185 GLU A N 1
ATOM 1507 C CA . GLU A 1 185 ? -2.808 3.135 15.905 1.00 88.81 185 GLU A CA 1
ATOM 1508 C C . GLU A 1 185 ? -3.436 3.127 14.506 1.00 88.81 185 GLU A C 1
ATOM 1510 O O . GLU A 1 185 ? -3.051 2.322 13.659 1.00 88.81 185 GLU A O 1
ATOM 1515 N N . GLU A 1 186 ? -4.327 4.081 14.227 1.00 89.69 186 GLU A N 1
ATOM 1516 C CA . GLU A 1 186 ? -4.910 4.305 12.903 1.00 89.69 186 GLU A CA 1
ATOM 1517 C C . GLU A 1 186 ? -3.818 4.531 11.850 1.00 89.69 186 GLU A C 1
ATOM 1519 O O . GLU A 1 186 ? -3.787 3.846 10.825 1.00 89.69 186 GLU A O 1
ATOM 1524 N N . LEU A 1 187 ? -2.871 5.430 12.132 1.00 92.06 187 LEU A N 1
ATOM 1525 C CA . LEU A 1 187 ? -1.745 5.707 11.245 1.00 92.06 187 LEU A CA 1
ATOM 1526 C C . LEU A 1 187 ? -0.911 4.444 10.970 1.00 92.06 187 LEU A C 1
ATOM 1528 O O . LEU A 1 187 ? -0.618 4.134 9.814 1.00 92.06 187 LEU A O 1
ATOM 1532 N N . HIS A 1 188 ? -0.575 3.670 12.005 1.00 92.19 188 HIS A N 1
ATOM 1533 C CA . HIS A 1 188 ? 0.159 2.412 11.861 1.00 92.19 188 HIS A CA 1
ATOM 1534 C C . HIS A 1 188 ? -0.596 1.382 11.017 1.00 92.19 188 HIS A C 1
ATOM 1536 O O . HIS A 1 188 ? 0.015 0.696 10.195 1.00 92.19 188 HIS A O 1
ATOM 1542 N N . LEU A 1 189 ? -1.914 1.269 11.194 1.00 92.38 189 LEU A N 1
ATOM 1543 C CA . LEU A 1 189 ? -2.753 0.366 10.409 1.00 92.38 189 LEU A CA 1
ATOM 1544 C C . LEU A 1 189 ? -2.762 0.752 8.933 1.00 92.38 189 LEU A C 1
ATOM 1546 O O . LEU A 1 189 ? -2.627 -0.123 8.075 1.00 92.38 189 LEU A O 1
ATOM 1550 N N . VAL A 1 190 ? -2.887 2.046 8.627 1.00 93.94 190 VAL A N 1
ATOM 1551 C CA . VAL A 1 190 ? -2.838 2.528 7.244 1.00 93.94 190 VAL A CA 1
ATOM 1552 C C . VAL A 1 190 ? -1.461 2.291 6.634 1.00 93.94 190 VAL A C 1
ATOM 1554 O O . VAL A 1 190 ? -1.391 1.697 5.561 1.00 93.94 190 VAL A O 1
ATOM 1557 N N . ILE A 1 191 ? -0.373 2.644 7.324 1.00 94.94 191 ILE A N 1
ATOM 1558 C CA . ILE A 1 191 ? 0.994 2.380 6.849 1.00 94.94 191 ILE A CA 1
ATOM 1559 C C . ILE A 1 191 ? 1.184 0.891 6.538 1.00 94.94 191 ILE A C 1
ATOM 156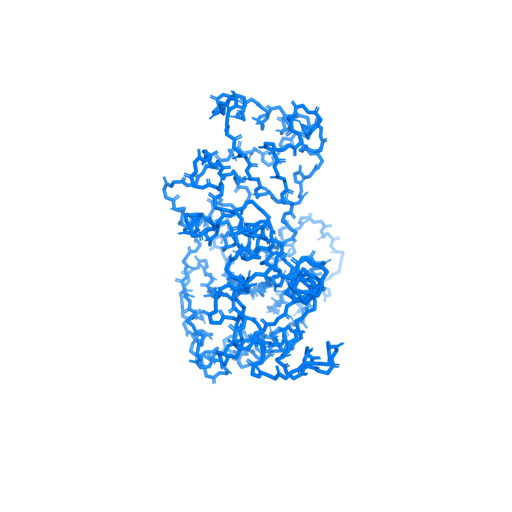1 O O . ILE A 1 191 ? 1.571 0.528 5.427 1.00 94.94 191 ILE A O 1
ATOM 1565 N N . ASN A 1 192 ? 0.865 0.015 7.495 1.00 94.19 192 ASN A N 1
ATOM 1566 C CA . ASN A 1 192 ? 1.031 -1.427 7.333 1.00 94.19 192 ASN A CA 1
ATOM 1567 C C . ASN A 1 192 ? 0.183 -1.981 6.188 1.00 94.19 192 ASN A C 1
ATOM 1569 O O . ASN A 1 192 ? 0.629 -2.889 5.485 1.00 94.19 192 ASN A O 1
ATOM 1573 N N . ARG A 1 193 ? -1.021 -1.441 5.971 1.00 94.88 193 ARG A N 1
ATOM 1574 C CA . ARG A 1 193 ? -1.873 -1.819 4.842 1.00 94.88 193 ARG A CA 1
ATOM 1575 C C . ARG A 1 193 ? -1.229 -1.459 3.509 1.00 94.88 193 ARG A C 1
ATOM 1577 O O . ARG A 1 193 ? -1.139 -2.335 2.654 1.00 94.88 193 ARG A O 1
ATOM 1584 N N . LEU A 1 194 ? -0.769 -0.218 3.350 1.00 94.62 194 LEU A N 1
ATOM 1585 C CA . LEU A 1 194 ? -0.144 0.244 2.106 1.00 94.62 194 LEU A CA 1
ATOM 1586 C C . LEU A 1 194 ? 1.138 -0.538 1.803 1.00 94.62 194 LEU A C 1
ATOM 1588 O O . LEU A 1 194 ? 1.341 -0.962 0.672 1.00 94.62 194 LEU A O 1
ATOM 1592 N N . ILE A 1 195 ? 1.953 -0.825 2.822 1.00 93.62 195 ILE A N 1
ATOM 1593 C CA . ILE A 1 195 ? 3.116 -1.712 2.675 1.00 93.62 195 ILE A CA 1
ATOM 1594 C C . ILE A 1 195 ? 2.659 -3.123 2.296 1.00 93.62 195 ILE A C 1
ATOM 1596 O O . ILE A 1 195 ? 3.235 -3.764 1.433 1.00 93.62 195 ILE A O 1
ATOM 1600 N N . THR A 1 196 ? 1.612 -3.657 2.921 1.00 93.25 196 THR A N 1
ATOM 1601 C CA . THR A 1 196 ? 1.231 -5.055 2.676 1.00 93.25 196 THR A CA 1
ATOM 1602 C C . THR A 1 196 ? 0.602 -5.284 1.307 1.00 93.25 196 THR A C 1
ATOM 1604 O O . THR A 1 196 ? 0.754 -6.365 0.741 1.00 93.25 196 THR A O 1
ATOM 1607 N N . LEU A 1 197 ? -0.137 -4.300 0.803 1.00 93.62 197 LEU A N 1
ATOM 1608 C CA . LEU A 1 197 ? -0.900 -4.419 -0.434 1.00 93.62 197 LEU A CA 1
ATOM 1609 C C . LEU A 1 197 ? -0.207 -3.735 -1.618 1.00 93.62 197 LEU A C 1
ATOM 1611 O O . LEU A 1 197 ? -0.472 -4.094 -2.760 1.00 93.62 197 LEU A O 1
ATOM 1615 N N . GLY A 1 198 ? 0.738 -2.827 -1.379 1.00 94.19 198 GLY A N 1
ATOM 1616 C CA . GLY A 1 198 ? 1.451 -2.146 -2.449 1.00 94.19 198 GLY A CA 1
ATOM 1617 C C . GLY A 1 198 ? 2.288 -3.085 -3.321 1.00 94.19 198 GLY A C 1
ATOM 1618 O O . GLY A 1 198 ? 2.946 -4.017 -2.844 1.00 94.19 198 GLY A O 1
ATOM 1619 N N . PHE A 1 199 ? 2.311 -2.820 -4.622 1.00 94.44 199 PHE A N 1
ATOM 1620 C CA . PHE A 1 199 ? 3.144 -3.541 -5.578 1.00 94.44 199 PHE A CA 1
ATOM 1621 C C . PHE A 1 199 ? 3.559 -2.656 -6.755 1.00 94.44 199 PHE A C 1
ATOM 1623 O O . PHE A 1 199 ? 2.953 -1.627 -7.045 1.00 94.44 199 PHE A O 1
ATOM 1630 N N . SER A 1 200 ? 4.627 -3.060 -7.433 1.00 94.69 200 SER A N 1
ATOM 1631 C CA . SER A 1 200 ? 5.201 -2.338 -8.562 1.00 94.69 200 SER A CA 1
ATOM 1632 C C . SER A 1 200 ? 5.581 -3.306 -9.671 1.00 94.69 200 SER A C 1
ATOM 1634 O O . SER A 1 200 ? 6.277 -4.292 -9.415 1.00 94.69 200 SER A O 1
ATOM 1636 N N . LEU A 1 201 ? 5.159 -3.016 -10.901 1.00 95.00 201 LEU A N 1
ATOM 1637 C CA . LEU A 1 201 ? 5.720 -3.640 -12.095 1.00 95.00 201 LEU A CA 1
ATOM 1638 C C . LEU A 1 201 ? 6.812 -2.739 -12.665 1.00 95.00 201 LEU A C 1
ATOM 1640 O O . LEU A 1 201 ? 6.545 -1.598 -13.028 1.00 95.00 201 LEU A O 1
ATOM 1644 N N . CYS A 1 202 ? 8.024 -3.264 -12.788 1.00 92.44 202 CYS A N 1
ATOM 1645 C CA . CYS A 1 202 ? 9.139 -2.630 -13.477 1.00 92.44 202 CYS A CA 1
ATOM 1646 C C . CYS A 1 202 ? 9.228 -3.173 -14.905 1.00 92.44 202 CYS A C 1
ATOM 1648 O O . CYS A 1 202 ? 9.392 -4.378 -15.106 1.00 92.44 202 CYS A O 1
ATOM 1650 N N . LEU A 1 203 ? 9.130 -2.277 -15.882 1.00 92.50 203 LEU A N 1
ATOM 1651 C CA . LEU A 1 203 ? 9.298 -2.562 -17.300 1.00 92.50 203 LEU A CA 1
ATOM 1652 C C . LEU A 1 203 ? 10.674 -2.050 -17.722 1.00 92.50 203 LEU A C 1
ATOM 1654 O O . LEU A 1 203 ? 10.900 -0.836 -17.763 1.00 92.50 203 LEU A O 1
ATOM 1658 N N . LEU A 1 204 ? 11.583 -2.975 -18.015 1.00 87.25 204 LEU A N 1
ATOM 1659 C CA . LEU A 1 204 ? 12.915 -2.662 -18.526 1.00 87.25 204 LEU A CA 1
ATOM 1660 C C . LEU A 1 204 ? 12.934 -2.864 -20.035 1.00 87.25 204 LEU A C 1
ATOM 1662 O O . LEU A 1 204 ? 12.433 -3.867 -20.530 1.00 87.25 204 LEU A O 1
ATOM 1666 N N . ASP A 1 205 ? 13.545 -1.933 -20.753 1.00 83.62 205 ASP A N 1
ATOM 1667 C CA . ASP A 1 205 ? 13.682 -1.986 -22.208 1.00 83.62 205 ASP A CA 1
ATOM 1668 C C . ASP A 1 205 ? 14.477 -3.194 -22.719 1.00 83.62 205 ASP A C 1
ATOM 1670 O O . ASP A 1 205 ? 14.115 -3.783 -23.733 1.00 83.62 205 ASP A O 1
ATOM 1674 N N . SER A 1 206 ? 15.517 -3.611 -22.005 1.00 79.81 206 SER A N 1
ATOM 1675 C CA . SER A 1 206 ? 16.314 -4.784 -22.347 1.00 79.81 206 SER A CA 1
ATOM 1676 C C . SER A 1 206 ? 16.786 -5.516 -21.097 1.00 79.81 206 SER A C 1
ATOM 1678 O O . SER A 1 206 ? 16.970 -4.930 -20.027 1.00 79.81 206 SER A O 1
ATOM 1680 N N . LEU A 1 207 ? 17.025 -6.819 -21.218 1.00 75.38 207 LEU A N 1
ATOM 1681 C CA . LEU A 1 207 ? 17.638 -7.593 -20.143 1.00 75.38 207 LEU A CA 1
ATOM 1682 C C . LEU A 1 207 ? 19.126 -7.229 -19.961 1.00 75.38 207 LEU A C 1
ATOM 1684 O O . LEU A 1 207 ? 19.649 -7.378 -18.857 1.00 75.38 207 LEU A O 1
ATOM 1688 N N . ASP A 1 208 ? 19.792 -6.674 -20.980 1.00 70.56 208 ASP A N 1
ATOM 1689 C CA . ASP A 1 208 ? 21.146 -6.114 -20.833 1.00 70.56 208 ASP A CA 1
ATOM 1690 C C . ASP A 1 208 ? 21.185 -4.993 -19.779 1.00 70.56 208 ASP A C 1
ATOM 1692 O O . ASP A 1 208 ? 22.088 -4.942 -18.941 1.00 70.56 208 ASP A O 1
ATOM 1696 N N . THR A 1 209 ? 20.137 -4.165 -19.713 1.00 66.62 209 THR A N 1
ATOM 1697 C CA . THR A 1 209 ? 19.934 -3.183 -18.634 1.00 66.62 209 THR A CA 1
ATOM 1698 C C . THR A 1 209 ? 19.979 -3.836 -17.254 1.00 66.62 209 THR A C 1
ATOM 1700 O O . THR A 1 209 ? 20.630 -3.328 -16.345 1.00 66.62 209 THR A O 1
ATOM 1703 N N . PHE A 1 210 ? 19.311 -4.976 -17.082 1.00 66.81 210 PHE A N 1
ATOM 1704 C CA . PHE A 1 210 ? 19.263 -5.678 -15.800 1.00 66.81 210 PHE A CA 1
ATOM 1705 C C . PHE A 1 210 ? 20.608 -6.327 -15.440 1.00 66.81 210 PHE A C 1
ATOM 1707 O O . PHE A 1 210 ? 21.043 -6.274 -14.288 1.00 66.81 210 PHE A O 1
ATOM 1714 N N . LEU A 1 211 ? 21.277 -6.935 -16.422 1.00 68.88 211 LEU A N 1
ATOM 1715 C CA . LEU A 1 211 ? 22.537 -7.655 -16.227 1.00 68.88 211 LEU A CA 1
ATOM 1716 C C . LEU A 1 211 ? 23.719 -6.708 -15.989 1.00 68.88 211 LEU A C 1
ATOM 1718 O O . LEU A 1 211 ? 24.515 -6.942 -15.078 1.00 68.88 211 LEU A O 1
ATOM 1722 N N . SER A 1 212 ? 23.809 -5.618 -16.755 1.00 62.19 212 SER A N 1
ATOM 1723 C CA . SER A 1 212 ? 24.863 -4.605 -16.613 1.00 62.19 212 SER A CA 1
ATOM 1724 C C . SER A 1 212 ? 24.853 -3.934 -15.236 1.00 62.19 212 SER A C 1
ATOM 1726 O O . SER A 1 212 ? 25.917 -3.705 -14.658 1.00 62.19 212 SER A O 1
ATOM 1728 N N . VAL A 1 213 ? 23.667 -3.696 -14.661 1.00 57.66 213 VAL A N 1
ATOM 1729 C CA . VAL A 1 213 ? 23.517 -3.179 -13.290 1.00 57.66 213 VAL A CA 1
ATOM 1730 C C . VAL A 1 213 ? 24.066 -4.162 -12.256 1.00 57.66 213 VAL A C 1
ATOM 1732 O O . VAL A 1 213 ? 24.692 -3.736 -11.286 1.00 57.66 213 VAL A O 1
ATOM 1735 N N . LYS A 1 214 ? 23.888 -5.473 -12.464 1.00 58.28 214 LYS A N 1
ATOM 1736 C CA . LYS A 1 214 ? 24.344 -6.488 -11.507 1.00 58.28 214 LYS A CA 1
ATOM 1737 C C . LYS A 1 214 ? 25.843 -6.791 -11.558 1.00 58.28 214 LYS A C 1
ATOM 1739 O O . LYS A 1 214 ? 26.299 -7.465 -10.652 1.00 58.28 214 LYS A O 1
ATOM 1744 N N . LYS A 1 215 ? 26.615 -6.302 -12.543 1.00 56.16 215 LYS A N 1
ATOM 1745 C CA . LYS A 1 215 ? 28.098 -6.414 -12.654 1.00 56.16 215 LYS A CA 1
ATOM 1746 C C . LYS A 1 215 ? 28.737 -7.805 -12.417 1.00 56.16 215 LYS A C 1
ATOM 1748 O O . LYS A 1 215 ? 29.959 -7.904 -12.388 1.00 56.16 215 LYS A O 1
ATOM 1753 N N . GLU A 1 216 ? 27.959 -8.875 -12.282 1.00 53.97 216 GLU A N 1
ATOM 1754 C CA . GLU A 1 216 ? 28.424 -10.155 -11.723 1.00 53.97 216 GLU A CA 1
ATOM 1755 C C . GLU A 1 216 ? 28.592 -11.272 -12.755 1.00 53.97 216 GLU A C 1
ATOM 1757 O O . GLU A 1 216 ? 29.098 -12.344 -12.432 1.00 53.97 216 GLU A O 1
ATOM 1762 N N . PHE A 1 217 ? 28.205 -11.046 -14.009 1.00 56.81 217 PHE A N 1
ATOM 1763 C CA . PHE A 1 217 ? 28.091 -12.131 -14.974 1.00 56.81 217 PHE A CA 1
ATOM 1764 C C . PHE A 1 217 ? 29.110 -12.033 -16.113 1.00 56.81 217 PHE A C 1
ATOM 1766 O O . PHE A 1 217 ? 28.853 -11.432 -17.154 1.00 56.81 217 PHE A O 1
ATOM 1773 N N . SER A 1 218 ? 30.264 -12.678 -15.935 1.00 54.22 218 SER A N 1
ATOM 1774 C CA . SER A 1 218 ? 31.193 -13.010 -17.019 1.00 54.22 218 SER A CA 1
ATOM 1775 C C . SER A 1 218 ? 30.878 -14.411 -17.553 1.00 54.22 218 SER A C 1
ATOM 1777 O O . SER A 1 218 ? 31.380 -15.420 -17.063 1.00 54.22 218 SER A O 1
ATOM 1779 N N . PHE A 1 219 ? 30.008 -14.500 -18.560 1.00 58.28 219 PHE A N 1
ATOM 1780 C CA . PHE A 1 219 ? 29.697 -15.791 -19.174 1.00 58.28 219 PHE A CA 1
ATOM 1781 C C . PHE A 1 219 ? 30.703 -16.126 -20.289 1.00 58.28 219 PHE A C 1
ATOM 1783 O O . PHE A 1 219 ? 30.893 -15.317 -21.195 1.00 58.28 219 PHE A O 1
ATOM 1790 N N . PRO A 1 220 ? 31.312 -17.327 -20.285 1.00 56.84 220 PRO A N 1
ATOM 1791 C CA . PRO A 1 220 ? 32.235 -17.763 -21.338 1.00 56.84 220 PRO A CA 1
ATOM 1792 C C . PRO A 1 220 ? 31.531 -18.077 -22.671 1.00 56.84 220 PRO A C 1
ATOM 1794 O O . PRO A 1 220 ? 32.193 -18.284 -23.687 1.00 56.84 220 PRO A O 1
ATOM 1797 N N . HIS A 1 221 ? 30.194 -18.124 -22.683 1.00 59.81 221 HIS A N 1
ATOM 1798 C CA . HIS A 1 221 ? 29.393 -18.472 -23.851 1.00 59.81 221 HIS A CA 1
ATOM 1799 C C . HIS A 1 221 ? 28.284 -17.449 -24.119 1.00 59.81 221 HIS A C 1
ATOM 1801 O O . HIS A 1 221 ? 27.573 -17.016 -23.215 1.00 59.81 221 HIS A O 1
ATOM 1807 N N . ASN A 1 222 ? 28.078 -17.150 -25.401 1.00 66.19 222 ASN A N 1
ATOM 1808 C CA . ASN A 1 222 ? 27.135 -16.158 -25.925 1.00 66.19 222 ASN A CA 1
ATOM 1809 C C . ASN A 1 222 ? 25.649 -16.584 -25.900 1.00 66.19 222 ASN A C 1
ATOM 1811 O O . ASN A 1 222 ? 24.822 -15.950 -26.551 1.00 66.19 222 ASN A O 1
ATOM 1815 N N . PHE A 1 223 ? 25.275 -17.637 -25.166 1.00 66.38 223 PHE A N 1
ATOM 1816 C CA . PHE A 1 223 ? 23.908 -18.185 -25.189 1.00 66.38 223 PHE A CA 1
ATOM 1817 C C . PHE A 1 223 ? 22.831 -17.226 -24.668 1.00 66.38 223 PHE A C 1
ATOM 1819 O O . PHE A 1 223 ? 21.658 -17.413 -24.977 1.00 66.38 223 PHE A O 1
ATOM 1826 N N . LEU A 1 224 ? 23.211 -16.194 -23.909 1.00 69.25 224 LEU A N 1
ATOM 1827 C CA . LEU A 1 224 ? 22.273 -15.191 -23.404 1.00 69.25 224 LEU A CA 1
ATOM 1828 C C . LEU A 1 224 ? 22.067 -14.007 -24.357 1.00 69.25 224 LEU A C 1
ATOM 1830 O O . LEU A 1 224 ? 21.062 -13.320 -24.208 1.00 69.25 224 LEU A O 1
ATOM 1834 N N . LEU A 1 225 ? 22.937 -13.791 -25.356 1.00 70.62 225 LEU A N 1
ATOM 1835 C CA . LEU A 1 225 ? 22.799 -12.682 -26.320 1.00 70.62 225 LEU A CA 1
ATOM 1836 C C . LEU A 1 225 ? 21.433 -12.642 -27.035 1.00 70.62 225 LEU A C 1
ATOM 1838 O O . LEU A 1 225 ? 20.898 -11.555 -27.219 1.00 70.62 225 LEU A O 1
ATOM 1842 N N . PRO A 1 226 ? 20.813 -13.774 -27.423 1.00 71.75 226 PRO A N 1
ATOM 1843 C CA . PRO A 1 226 ? 19.472 -13.739 -28.010 1.00 71.75 226 PRO A CA 1
ATOM 1844 C C . PRO A 1 226 ? 18.385 -13.302 -27.016 1.00 71.75 226 PRO A C 1
ATOM 1846 O O . PRO A 1 226 ? 17.356 -12.770 -27.422 1.00 71.75 226 PRO A O 1
ATOM 1849 N N . ILE A 1 227 ? 18.600 -13.536 -25.717 1.00 71.06 227 ILE A N 1
ATOM 1850 C CA . ILE A 1 227 ? 17.642 -13.240 -24.642 1.00 71.06 227 ILE A CA 1
ATOM 1851 C C . ILE A 1 227 ? 17.821 -11.798 -24.146 1.00 71.06 227 ILE A C 1
ATOM 1853 O O . ILE A 1 227 ? 16.854 -11.189 -23.696 1.00 71.06 227 ILE A O 1
ATOM 1857 N N . THR A 1 228 ? 19.016 -11.205 -24.281 1.00 73.50 228 THR A N 1
ATOM 1858 C CA . THR A 1 228 ? 19.254 -9.806 -23.886 1.00 73.50 228 THR A CA 1
ATOM 1859 C C . THR A 1 228 ? 18.427 -8.798 -24.682 1.00 73.50 228 THR A C 1
ATOM 1861 O O . THR A 1 228 ? 18.153 -7.713 -24.173 1.00 73.50 228 THR A O 1
ATOM 1864 N N . ALA A 1 229 ? 17.975 -9.179 -25.882 1.00 74.50 229 ALA A N 1
ATOM 1865 C CA . ALA A 1 229 ? 17.070 -8.396 -26.719 1.00 74.50 229 ALA A CA 1
ATOM 1866 C C . ALA A 1 229 ? 15.626 -8.324 -26.185 1.00 74.50 229 ALA A C 1
ATOM 1868 O O . ALA A 1 229 ? 14.859 -7.483 -26.644 1.00 74.50 229 ALA A O 1
ATOM 1869 N N . TYR A 1 230 ? 15.243 -9.191 -25.241 1.00 84.81 230 TYR A N 1
ATOM 1870 C CA . TYR A 1 230 ? 13.914 -9.164 -24.637 1.00 84.81 230 TYR A CA 1
ATOM 1871 C C . TYR A 1 230 ? 13.863 -8.197 -23.456 1.00 84.81 230 TYR A C 1
ATOM 1873 O O . TYR A 1 230 ? 14.805 -8.073 -22.671 1.00 84.81 230 TYR A O 1
ATOM 1881 N N . SER A 1 231 ? 12.704 -7.577 -23.300 1.00 88.19 231 SER A N 1
ATOM 1882 C CA . SER A 1 231 ? 12.341 -6.684 -22.214 1.00 88.19 231 SER A CA 1
ATOM 1883 C C . SER A 1 231 ? 11.747 -7.475 -21.040 1.00 88.19 231 SER A C 1
ATOM 1885 O O . SER A 1 231 ? 10.651 -8.035 -21.176 1.00 88.19 231 SER A O 1
ATOM 1887 N N . PRO A 1 232 ? 12.427 -7.574 -19.886 1.00 88.88 232 PRO A N 1
ATOM 1888 C CA . PRO A 1 232 ? 11.865 -8.243 -18.723 1.00 88.88 232 PRO A CA 1
ATOM 1889 C C . PRO A 1 232 ? 10.837 -7.354 -18.013 1.00 88.88 232 PRO A C 1
ATOM 1891 O O . PRO A 1 232 ? 11.032 -6.149 -17.833 1.00 88.88 232 PRO A O 1
ATOM 1894 N N . ILE A 1 233 ? 9.765 -7.991 -17.546 1.00 92.12 233 ILE A N 1
ATOM 1895 C CA . ILE A 1 233 ? 8.765 -7.403 -16.657 1.00 92.12 233 ILE A CA 1
ATOM 1896 C C . ILE A 1 233 ? 8.973 -8.002 -15.274 1.00 92.12 233 ILE A C 1
ATOM 1898 O O . ILE A 1 233 ? 8.803 -9.209 -15.076 1.00 92.12 233 ILE A O 1
ATOM 1902 N N . LEU A 1 234 ? 9.346 -7.162 -14.314 1.00 91.69 234 LEU A N 1
ATOM 1903 C CA . LEU A 1 234 ? 9.599 -7.569 -12.936 1.00 91.69 234 LEU A CA 1
ATOM 1904 C C . LEU A 1 234 ? 8.445 -7.114 -12.052 1.00 91.69 234 LEU A C 1
ATOM 1906 O O . LEU A 1 234 ? 8.043 -5.960 -12.124 1.00 91.69 234 LEU A O 1
ATOM 1910 N N . LEU A 1 235 ? 7.959 -7.986 -11.180 1.00 93.19 235 LEU A N 1
ATOM 1911 C CA . LEU A 1 235 ? 7.016 -7.636 -10.126 1.00 93.19 235 LEU A CA 1
ATOM 1912 C C . LEU A 1 235 ? 7.758 -7.561 -8.799 1.00 93.19 235 LEU A C 1
ATOM 1914 O O . LEU A 1 235 ? 8.485 -8.486 -8.432 1.00 93.19 235 LEU A O 1
ATOM 1918 N N . SER A 1 236 ? 7.529 -6.482 -8.062 1.00 92.50 236 SER A N 1
ATOM 1919 C CA . SER A 1 236 ? 7.968 -6.329 -6.682 1.00 92.50 236 SER A CA 1
ATOM 1920 C C . SER A 1 236 ? 6.778 -6.034 -5.782 1.00 92.50 236 SER A C 1
ATOM 1922 O O . SER A 1 236 ? 5.973 -5.151 -6.063 1.00 92.50 236 SER A O 1
ATOM 1924 N N . ASN A 1 237 ? 6.694 -6.759 -4.673 1.00 91.19 237 ASN A N 1
ATOM 1925 C CA . ASN A 1 237 ? 5.788 -6.473 -3.568 1.00 91.19 237 ASN A CA 1
ATOM 1926 C C . ASN A 1 237 ? 6.571 -6.535 -2.243 1.00 91.19 237 ASN A C 1
ATOM 1928 O O . ASN A 1 237 ? 7.798 -6.636 -2.243 1.00 91.19 237 ASN A O 1
ATOM 1932 N N . ASN A 1 238 ? 5.876 -6.480 -1.110 1.00 87.75 238 ASN A N 1
ATOM 1933 C CA . ASN A 1 238 ? 6.501 -6.533 0.213 1.00 87.75 238 ASN A CA 1
ATOM 1934 C C . ASN A 1 238 ? 7.075 -7.904 0.610 1.00 87.75 238 ASN A C 1
ATOM 1936 O O . ASN A 1 238 ? 7.699 -8.009 1.662 1.00 87.75 238 ASN A O 1
ATOM 1940 N N . THR A 1 239 ? 6.832 -8.960 -0.165 1.00 85.75 239 THR A N 1
ATOM 1941 C CA . THR A 1 239 ? 7.286 -10.326 0.147 1.00 85.75 239 THR A CA 1
ATOM 1942 C C . THR A 1 239 ? 8.370 -10.826 -0.793 1.00 85.75 239 THR A C 1
ATOM 1944 O O . THR A 1 239 ? 9.226 -11.599 -0.370 1.00 85.75 239 THR A O 1
ATOM 1947 N N . ALA A 1 240 ? 8.339 -10.414 -2.060 1.00 83.50 240 ALA A N 1
ATOM 1948 C CA . ALA A 1 240 ? 9.197 -10.966 -3.089 1.00 83.50 240 ALA A CA 1
ATOM 1949 C C . ALA A 1 240 ? 9.416 -9.998 -4.255 1.00 83.50 240 ALA A C 1
ATOM 1951 O O . ALA A 1 240 ? 8.630 -9.084 -4.527 1.00 83.50 240 ALA A O 1
ATOM 1952 N N . GLN A 1 241 ? 10.484 -10.286 -4.993 1.00 86.62 241 GLN A N 1
ATOM 1953 C CA . GLN A 1 241 ? 10.716 -9.789 -6.338 1.00 86.62 241 GLN A CA 1
ATOM 1954 C C . GLN A 1 241 ? 10.793 -10.974 -7.288 1.00 86.62 241 GLN A C 1
ATOM 1956 O O . GLN A 1 241 ? 11.489 -11.950 -7.007 1.00 86.62 241 GLN A O 1
ATOM 1961 N N . SER A 1 242 ? 10.101 -10.894 -8.416 1.00 88.94 242 SER A N 1
ATOM 1962 C CA . SER A 1 242 ? 10.086 -11.976 -9.397 1.00 88.94 242 SER A CA 1
ATOM 1963 C C . SER A 1 242 ? 10.021 -11.435 -10.816 1.00 88.94 242 SER A C 1
ATOM 1965 O O . SER A 1 242 ? 9.499 -10.348 -11.059 1.00 88.94 242 SER A O 1
ATOM 1967 N N . VAL A 1 243 ? 10.564 -12.198 -11.762 1.00 89.00 243 VAL A N 1
ATOM 1968 C CA . VAL A 1 243 ? 10.328 -11.959 -13.186 1.00 89.00 243 VAL A CA 1
ATOM 1969 C C . VAL A 1 243 ? 8.971 -12.561 -13.524 1.00 89.00 243 VAL A C 1
ATOM 1971 O O . VAL A 1 243 ? 8.764 -13.752 -13.301 1.00 89.00 243 VAL A O 1
ATOM 1974 N N . VAL A 1 244 ? 8.056 -11.753 -14.055 1.00 90.50 244 VAL A N 1
ATOM 1975 C CA . VAL A 1 244 ? 6.717 -12.218 -14.441 1.00 90.50 244 VAL A CA 1
ATOM 1976 C C . VAL A 1 244 ? 6.701 -12.693 -15.885 1.00 90.50 244 VAL A C 1
ATOM 1978 O O . VAL A 1 244 ? 6.123 -13.730 -16.195 1.00 90.50 244 VAL A O 1
ATOM 1981 N N . SER A 1 245 ? 7.329 -11.937 -16.786 1.00 89.88 245 SER A N 1
ATOM 1982 C CA . SER A 1 245 ? 7.407 -12.304 -18.199 1.00 89.88 245 SER A CA 1
ATOM 1983 C C . SER A 1 245 ? 8.562 -11.605 -18.912 1.00 89.88 245 SER A C 1
ATOM 1985 O O . SER A 1 245 ? 9.155 -10.657 -18.395 1.00 89.88 245 SER A O 1
ATOM 1987 N N . PHE A 1 246 ? 8.860 -12.085 -20.117 1.00 89.56 246 PHE A N 1
ATOM 1988 C CA . PHE A 1 246 ? 9.759 -11.449 -21.072 1.00 89.56 246 PHE A CA 1
ATOM 1989 C C . PHE A 1 246 ? 8.954 -11.077 -22.313 1.00 89.56 246 PHE A C 1
ATOM 1991 O O . PHE A 1 246 ? 8.210 -11.910 -22.835 1.00 89.56 246 PHE A O 1
ATOM 1998 N N . LYS A 1 247 ? 9.095 -9.839 -22.785 1.00 90.38 247 LYS A N 1
ATOM 1999 C CA . LYS A 1 247 ? 8.420 -9.343 -23.988 1.00 90.38 247 LYS A CA 1
ATOM 2000 C C . LYS A 1 247 ? 9.451 -8.998 -25.050 1.00 90.38 247 LYS A C 1
ATOM 2002 O O . LYS A 1 247 ? 10.488 -8.427 -24.741 1.00 90.38 247 LYS A O 1
ATOM 2007 N N . SER A 1 248 ? 9.177 -9.369 -26.296 1.00 86.50 248 SER A N 1
ATOM 2008 C CA . SER A 1 248 ? 9.993 -8.943 -27.438 1.00 86.50 248 SER A CA 1
ATOM 2009 C C . SER A 1 248 ? 9.778 -7.464 -27.761 1.00 86.50 248 SER A C 1
ATOM 2011 O O . SER A 1 248 ? 10.687 -6.809 -28.255 1.00 86.50 248 SER A O 1
ATOM 2013 N N . ASP A 1 249 ? 8.580 -6.947 -27.474 1.00 87.56 249 ASP A N 1
ATOM 2014 C CA . ASP A 1 249 ? 8.216 -5.544 -27.639 1.00 87.56 249 ASP A CA 1
ATOM 2015 C C . ASP A 1 249 ? 7.168 -5.138 -26.592 1.00 87.56 249 ASP A C 1
ATOM 2017 O O . ASP A 1 249 ? 6.049 -5.660 -26.564 1.00 87.56 249 ASP A O 1
ATOM 2021 N N . ILE A 1 250 ? 7.532 -4.198 -25.718 1.00 88.56 250 ILE A N 1
ATOM 2022 C CA . ILE A 1 250 ? 6.651 -3.680 -24.664 1.00 88.56 250 ILE A CA 1
ATOM 2023 C C . ILE A 1 250 ? 5.479 -2.890 -25.261 1.00 88.56 250 ILE A C 1
ATOM 2025 O O . ILE A 1 250 ? 4.360 -2.997 -24.759 1.00 88.56 250 ILE A O 1
ATOM 2029 N N . ALA A 1 251 ? 5.705 -2.118 -26.329 1.00 88.56 251 ALA A N 1
ATOM 2030 C CA . ALA A 1 251 ? 4.689 -1.235 -26.902 1.00 88.56 251 ALA A CA 1
ATOM 2031 C C . ALA A 1 251 ? 3.514 -2.023 -27.498 1.00 88.56 251 ALA A C 1
ATOM 2033 O O . ALA A 1 251 ? 2.368 -1.588 -27.408 1.00 88.56 251 ALA A O 1
ATOM 2034 N N . ASN A 1 252 ? 3.795 -3.213 -28.031 1.00 91.38 252 ASN A N 1
ATOM 2035 C CA . ASN A 1 252 ? 2.788 -4.139 -28.548 1.00 91.38 252 ASN A CA 1
ATOM 2036 C C . ASN A 1 252 ? 2.207 -5.084 -27.477 1.00 91.38 252 ASN A C 1
ATOM 2038 O O . ASN A 1 252 ? 1.308 -5.861 -27.779 1.00 91.38 252 ASN A O 1
ATOM 2042 N N . SER A 1 253 ? 2.690 -5.021 -26.231 1.00 93.38 253 SER A N 1
ATOM 2043 C CA . SER A 1 253 ? 2.291 -5.923 -25.137 1.00 93.38 253 SER A CA 1
ATOM 2044 C C . SER A 1 253 ? 1.514 -5.218 -24.017 1.00 93.38 253 SER A C 1
ATOM 2046 O O . SER A 1 253 ? 1.460 -5.720 -22.895 1.00 93.38 253 SER A O 1
ATOM 2048 N N . ILE A 1 254 ? 0.940 -4.040 -24.282 1.00 94.62 254 ILE A N 1
ATOM 2049 C CA . ILE A 1 254 ? 0.294 -3.204 -23.255 1.00 94.62 254 ILE A CA 1
ATOM 2050 C C . ILE A 1 254 ? -0.888 -3.918 -22.592 1.00 94.62 254 ILE A C 1
ATOM 2052 O O . ILE A 1 254 ? -0.994 -3.883 -21.367 1.00 94.62 254 ILE A O 1
ATOM 2056 N N . ASP A 1 255 ? -1.735 -4.601 -23.363 1.00 92.75 255 ASP A N 1
ATOM 2057 C CA . ASP A 1 255 ? -2.881 -5.329 -22.804 1.00 92.75 255 ASP A CA 1
ATOM 2058 C C . ASP A 1 255 ? -2.431 -6.440 -21.847 1.00 92.75 255 ASP A C 1
ATOM 2060 O O . ASP A 1 255 ? -2.931 -6.526 -20.729 1.00 92.75 255 ASP A O 1
ATOM 2064 N N . ASP A 1 256 ? -1.408 -7.218 -22.212 1.00 92.75 256 ASP A N 1
ATOM 2065 C CA . ASP A 1 256 ? -0.832 -8.249 -21.337 1.00 92.75 256 ASP A CA 1
ATOM 2066 C C . ASP A 1 256 ? -0.259 -7.662 -20.035 1.00 92.75 256 ASP A C 1
ATOM 2068 O O . ASP A 1 256 ? -0.366 -8.261 -18.959 1.00 92.75 256 ASP A O 1
ATOM 2072 N N . ILE A 1 257 ? 0.371 -6.485 -20.121 1.00 94.25 257 ILE A N 1
ATOM 2073 C CA . ILE A 1 257 ? 0.911 -5.771 -18.956 1.00 94.25 257 ILE A CA 1
ATOM 2074 C C . ILE A 1 257 ? -0.230 -5.369 -18.023 1.00 94.25 257 ILE A C 1
ATOM 2076 O O . ILE A 1 257 ? -0.151 -5.603 -16.816 1.00 94.25 257 ILE A O 1
ATOM 2080 N N . VAL A 1 258 ? -1.308 -4.806 -18.568 1.00 93.94 258 VAL A N 1
ATOM 2081 C CA . VAL A 1 258 ? -2.468 -4.395 -17.771 1.00 93.94 258 VAL A CA 1
ATOM 2082 C C . VAL A 1 258 ? -3.210 -5.601 -17.197 1.00 93.94 258 VAL A C 1
ATOM 2084 O O . VAL A 1 258 ? -3.594 -5.558 -16.033 1.00 93.94 258 VAL A O 1
ATOM 2087 N N . LEU A 1 259 ? -3.320 -6.711 -17.928 1.00 93.12 259 LEU A N 1
ATOM 2088 C CA . LEU A 1 259 ? -3.863 -7.967 -17.398 1.00 93.12 259 LEU A CA 1
ATOM 2089 C C . LEU A 1 259 ? -3.030 -8.509 -16.228 1.00 93.12 259 LEU A C 1
ATOM 2091 O O . LEU A 1 259 ? -3.576 -9.067 -15.278 1.00 93.12 259 LEU A O 1
ATOM 2095 N N . THR A 1 260 ? -1.711 -8.311 -16.255 1.00 94.00 260 THR A N 1
ATOM 2096 C CA . THR A 1 260 ? -0.840 -8.672 -15.127 1.00 94.00 260 THR A CA 1
ATOM 2097 C C . THR A 1 260 ? -1.142 -7.815 -13.894 1.00 94.00 260 THR A C 1
ATOM 2099 O O . THR A 1 260 ? -1.212 -8.335 -12.778 1.00 94.00 260 THR A O 1
ATOM 2102 N N . VAL A 1 261 ? -1.353 -6.508 -14.083 1.00 94.00 261 VAL A N 1
ATOM 2103 C CA . VAL A 1 261 ? -1.781 -5.596 -13.010 1.00 94.00 261 VAL A CA 1
ATOM 2104 C C . VAL A 1 261 ? -3.146 -6.014 -12.461 1.00 94.00 261 VAL A C 1
ATOM 2106 O O . VAL A 1 261 ? -3.312 -6.138 -11.249 1.00 94.00 261 VAL A O 1
ATOM 2109 N N . ASP A 1 262 ? -4.100 -6.293 -13.346 1.00 92.69 262 ASP A N 1
ATOM 2110 C CA . ASP A 1 262 ? -5.455 -6.721 -13.003 1.00 92.69 262 ASP A CA 1
ATOM 2111 C C . ASP A 1 262 ? -5.457 -8.020 -12.181 1.00 92.69 262 ASP A C 1
ATOM 2113 O O . ASP A 1 262 ? -6.132 -8.116 -11.153 1.00 92.69 262 ASP A O 1
ATOM 2117 N N . ALA A 1 263 ? -4.616 -8.990 -12.552 1.00 92.69 263 ALA A N 1
ATOM 2118 C CA . ALA A 1 263 ? -4.430 -10.219 -11.789 1.00 92.69 263 ALA A CA 1
ATOM 2119 C C . ALA A 1 263 ? -3.905 -9.951 -10.365 1.00 92.69 263 ALA A C 1
ATOM 2121 O O . ALA A 1 263 ? -4.391 -10.561 -9.408 1.00 92.69 263 ALA A O 1
ATOM 2122 N N . CYS A 1 264 ? -2.956 -9.020 -10.203 1.00 92.38 264 CYS A N 1
ATOM 2123 C CA . CYS A 1 264 ? -2.451 -8.614 -8.886 1.00 92.38 264 CYS A CA 1
ATOM 2124 C C . CYS A 1 264 ? -3.559 -7.964 -8.043 1.00 92.38 264 CYS A C 1
ATOM 2126 O O . CYS A 1 264 ? -3.756 -8.327 -6.881 1.00 92.38 264 CYS A O 1
ATOM 2128 N N . LEU A 1 265 ? -4.344 -7.066 -8.644 1.00 92.44 265 LEU A N 1
ATOM 2129 C CA . LEU A 1 265 ? -5.485 -6.426 -7.990 1.00 92.44 265 LEU A CA 1
ATOM 2130 C C . LEU A 1 265 ? -6.534 -7.452 -7.566 1.00 92.44 265 LEU A C 1
ATOM 2132 O O . LEU A 1 265 ? -7.015 -7.416 -6.433 1.00 92.44 265 LEU A O 1
ATOM 2136 N N . HIS A 1 266 ? -6.863 -8.419 -8.421 1.00 91.62 266 HIS A N 1
ATOM 2137 C CA . HIS A 1 266 ? -7.822 -9.473 -8.101 1.00 91.62 266 HIS A CA 1
ATOM 2138 C C . HIS A 1 266 ? -7.451 -10.262 -6.838 1.00 91.62 266 HIS A C 1
ATOM 2140 O O . HIS A 1 266 ? -8.333 -10.532 -6.013 1.00 91.62 266 HIS A O 1
ATOM 2146 N N . GLN A 1 267 ? -6.163 -10.566 -6.636 1.00 90.75 267 GLN A N 1
ATOM 2147 C CA . GLN A 1 267 ? -5.673 -11.230 -5.419 1.00 90.75 267 GLN A CA 1
ATOM 2148 C C . GLN A 1 267 ? -5.940 -10.404 -4.151 1.00 90.75 267 GLN A C 1
ATOM 2150 O O . GLN A 1 267 ? -6.128 -10.960 -3.071 1.00 90.75 267 GLN A O 1
ATOM 2155 N N . GLN A 1 268 ? -6.039 -9.083 -4.290 1.00 91.88 268 GLN A N 1
ATOM 2156 C CA . GLN A 1 268 ? -6.277 -8.128 -3.209 1.00 91.88 268 GLN A CA 1
ATOM 2157 C C . GLN A 1 268 ? -7.721 -7.602 -3.185 1.00 91.88 268 GLN A C 1
ATOM 2159 O O . GLN A 1 268 ? -7.981 -6.508 -2.689 1.00 91.88 268 GLN A O 1
ATOM 2164 N N . LYS A 1 269 ? -8.687 -8.356 -3.736 1.00 93.12 269 LYS A N 1
ATOM 2165 C CA . LYS A 1 269 ? -10.105 -7.936 -3.860 1.00 93.12 269 LYS A CA 1
ATOM 2166 C C . LYS A 1 269 ? -10.281 -6.608 -4.605 1.00 93.12 269 LYS A C 1
ATOM 2168 O O . LYS A 1 269 ? -11.256 -5.890 -4.385 1.00 93.12 269 LYS A O 1
ATOM 2173 N N . ARG A 1 270 ? -9.348 -6.337 -5.514 1.00 93.19 270 ARG A N 1
ATOM 2174 C CA . ARG A 1 270 ? -9.220 -5.117 -6.308 1.00 93.19 270 ARG A CA 1
ATOM 2175 C C . ARG A 1 270 ? -9.062 -3.856 -5.463 1.00 93.19 270 ARG A C 1
ATOM 2177 O O . ARG A 1 270 ? -9.522 -2.793 -5.863 1.00 93.19 270 ARG A O 1
ATOM 2184 N N . TYR A 1 271 ? -8.461 -3.979 -4.280 1.00 93.31 271 TYR A N 1
ATOM 2185 C CA . TYR A 1 271 ? -8.080 -2.827 -3.472 1.00 93.31 271 TYR A CA 1
ATOM 2186 C C . TYR A 1 271 ? -7.068 -1.961 -4.215 1.00 93.31 271 TYR A C 1
ATOM 2188 O O . TYR A 1 271 ? -6.118 -2.478 -4.800 1.00 93.31 271 TYR A O 1
ATOM 2196 N N . MET A 1 272 ? -7.286 -0.653 -4.161 1.00 90.75 272 MET A N 1
ATOM 2197 C CA . MET A 1 272 ? -6.362 0.340 -4.680 1.00 90.75 272 MET A CA 1
ATOM 2198 C C . MET A 1 272 ? -6.593 1.657 -3.945 1.00 90.75 272 MET A C 1
ATOM 2200 O O . MET A 1 272 ? -7.708 2.179 -3.938 1.00 90.75 272 MET A O 1
ATOM 2204 N N . GLN A 1 273 ? -5.547 2.177 -3.319 1.00 92.69 273 GLN A N 1
ATOM 2205 C CA . GLN A 1 273 ? -5.522 3.498 -2.709 1.00 92.69 273 GLN A CA 1
ATOM 2206 C C . GLN A 1 273 ? -5.074 4.564 -3.707 1.00 92.69 273 GLN A C 1
ATOM 2208 O O . GLN A 1 273 ? -5.664 5.643 -3.736 1.00 92.69 273 GLN A O 1
ATOM 2213 N N . ASP A 1 274 ? -4.028 4.276 -4.482 1.00 91.81 274 ASP A N 1
ATOM 2214 C CA . ASP A 1 274 ? -3.488 5.181 -5.498 1.00 91.81 274 ASP A CA 1
ATOM 2215 C C . ASP A 1 274 ? -2.685 4.402 -6.553 1.00 91.81 274 ASP A C 1
ATOM 2217 O O . ASP A 1 274 ? -2.135 3.332 -6.278 1.00 91.81 274 ASP A O 1
ATOM 2221 N N . ALA A 1 275 ? -2.590 4.954 -7.762 1.00 94.25 275 ALA A N 1
ATOM 2222 C CA . ALA A 1 275 ? -1.827 4.391 -8.868 1.00 94.25 275 ALA A CA 1
ATOM 2223 C C . ALA A 1 275 ? -1.004 5.476 -9.569 1.00 94.25 275 ALA A C 1
ATOM 2225 O O . ALA A 1 275 ? -1.505 6.545 -9.927 1.00 94.25 275 ALA A O 1
ATOM 2226 N N . CYS A 1 276 ? 0.271 5.186 -9.823 1.00 94.25 276 CYS A N 1
ATOM 2227 C CA . CYS A 1 276 ? 1.150 6.087 -10.556 1.00 94.25 276 CYS A CA 1
ATOM 2228 C C . CYS A 1 276 ? 2.082 5.319 -11.494 1.00 94.25 276 CYS A C 1
ATOM 2230 O O . CYS A 1 276 ? 2.709 4.325 -11.114 1.00 94.25 276 CYS A O 1
ATOM 2232 N N . ILE A 1 277 ? 2.190 5.812 -12.728 1.00 95.25 277 ILE A N 1
ATOM 2233 C CA . ILE A 1 277 ? 3.149 5.315 -13.710 1.00 95.25 277 ILE A CA 1
ATOM 2234 C C . ILE A 1 277 ? 4.343 6.260 -13.754 1.00 95.25 277 ILE A C 1
ATOM 2236 O O . ILE A 1 277 ? 4.239 7.421 -14.156 1.00 95.25 277 ILE A O 1
ATOM 2240 N N . PHE A 1 278 ? 5.502 5.742 -13.375 1.00 92.88 278 PHE A N 1
ATOM 2241 C CA . PHE A 1 278 ? 6.760 6.466 -13.420 1.00 92.88 278 PHE A CA 1
ATOM 2242 C C . PHE A 1 278 ? 7.522 6.128 -14.694 1.00 92.88 278 PHE A C 1
ATOM 2244 O O . PHE A 1 278 ? 7.557 4.968 -15.097 1.00 92.88 278 PHE A O 1
ATOM 2251 N N . TYR A 1 279 ? 8.157 7.120 -15.314 1.00 92.12 279 TYR A N 1
ATOM 2252 C CA . TYR A 1 279 ? 8.932 6.937 -16.545 1.00 92.12 279 TYR A CA 1
ATOM 2253 C C . TYR A 1 279 ? 10.254 7.708 -16.491 1.00 92.12 279 TYR A C 1
ATOM 2255 O O . TYR A 1 279 ? 10.304 8.819 -15.962 1.00 92.12 279 TYR A O 1
ATOM 2263 N N . SER A 1 280 ? 11.333 7.148 -17.046 1.00 89.38 280 SER A N 1
ATOM 2264 C CA . SER A 1 280 ? 12.645 7.819 -17.045 1.00 89.38 280 SER A CA 1
ATOM 2265 C C . SER A 1 280 ? 12.875 8.768 -18.225 1.00 89.38 280 SER A C 1
ATOM 2267 O O . SER A 1 280 ? 13.454 9.838 -18.044 1.00 89.38 280 SER A O 1
ATOM 2269 N N . HIS A 1 281 ? 12.413 8.414 -19.427 1.00 87.31 281 HIS A N 1
ATOM 2270 C CA . HIS A 1 281 ? 12.741 9.149 -20.657 1.00 87.31 281 HIS A CA 1
ATOM 2271 C C . HIS A 1 281 ? 11.516 9.817 -21.285 1.00 87.31 281 HIS A C 1
ATOM 2273 O O . HIS A 1 281 ? 11.260 11.001 -21.051 1.00 87.31 281 HIS A O 1
ATOM 2279 N N . THR A 1 282 ? 10.771 9.057 -22.090 1.00 88.31 282 THR A N 1
ATOM 2280 C CA . THR A 1 282 ? 9.567 9.518 -22.788 1.00 88.31 282 THR A CA 1
ATOM 2281 C C . THR A 1 282 ? 8.323 9.016 -22.064 1.00 88.31 282 THR A C 1
ATOM 2283 O O . THR A 1 282 ? 8.349 7.954 -21.451 1.00 88.31 282 THR A O 1
ATOM 2286 N N . ASN A 1 283 ? 7.233 9.780 -22.116 1.00 92.56 283 ASN A N 1
ATOM 2287 C CA . ASN A 1 283 ? 5.969 9.420 -21.470 1.00 92.56 283 ASN A CA 1
ATOM 2288 C C . ASN A 1 283 ? 4.994 8.691 -22.410 1.00 92.56 283 ASN A C 1
ATOM 2290 O O . ASN A 1 283 ? 3.863 8.430 -22.012 1.00 92.56 283 ASN A O 1
ATOM 2294 N N . THR A 1 284 ? 5.394 8.373 -23.644 1.00 93.62 284 THR A N 1
ATOM 2295 C CA . THR A 1 284 ? 4.509 7.785 -24.664 1.00 93.62 284 THR A CA 1
ATOM 2296 C C . THR A 1 284 ? 3.957 6.436 -24.216 1.00 93.62 284 THR A C 1
ATOM 2298 O O . THR A 1 284 ? 2.743 6.238 -24.212 1.00 93.62 284 THR A O 1
ATOM 2301 N N . LEU A 1 285 ? 4.834 5.539 -23.759 1.00 93.31 285 LEU A N 1
ATOM 2302 C CA . LEU A 1 285 ? 4.435 4.244 -23.218 1.00 93.31 285 LEU A CA 1
ATOM 2303 C C . LEU A 1 285 ? 3.620 4.408 -21.926 1.00 93.31 285 LEU A C 1
ATOM 2305 O O . LEU A 1 285 ? 2.603 3.741 -21.760 1.00 93.31 285 LEU A O 1
ATOM 2309 N N . ALA A 1 286 ? 4.017 5.329 -21.041 1.00 94.81 286 ALA A N 1
ATOM 2310 C CA . ALA A 1 286 ? 3.287 5.597 -19.803 1.00 94.81 286 ALA A CA 1
ATOM 2311 C C . ALA A 1 286 ? 1.835 6.037 -20.060 1.00 94.81 286 ALA A C 1
ATOM 2313 O O . ALA A 1 286 ? 0.922 5.531 -19.415 1.00 94.81 286 ALA A O 1
ATOM 2314 N N . LEU A 1 287 ? 1.610 6.926 -21.033 1.00 95.75 287 LEU A N 1
ATOM 2315 C CA . LEU A 1 287 ? 0.275 7.373 -21.446 1.00 95.75 287 LEU A CA 1
ATOM 2316 C C . LEU A 1 287 ? -0.554 6.232 -22.044 1.00 95.75 287 LEU A C 1
ATOM 2318 O O . LEU A 1 287 ? -1.747 6.117 -21.765 1.00 95.75 287 LEU A O 1
ATOM 2322 N N . ALA A 1 288 ? 0.071 5.379 -22.856 1.00 95.50 288 ALA A N 1
ATOM 2323 C CA . ALA A 1 288 ? -0.607 4.239 -23.456 1.00 95.50 288 ALA A CA 1
ATOM 2324 C C . ALA A 1 288 ? -1.027 3.205 -22.394 1.00 95.50 288 ALA A C 1
ATOM 2326 O O . ALA A 1 288 ? -2.175 2.762 -22.394 1.00 95.50 288 ALA A O 1
ATOM 2327 N N . ILE A 1 289 ? -0.143 2.903 -21.435 1.00 95.38 289 ILE A N 1
ATOM 2328 C CA . ILE A 1 289 ? -0.450 2.042 -20.284 1.00 95.38 289 ILE A CA 1
ATOM 2329 C C . ILE A 1 289 ? -1.542 2.669 -19.416 1.00 95.38 289 ILE A C 1
ATOM 2331 O O . ILE A 1 289 ? -2.479 1.971 -19.049 1.00 95.38 289 ILE A O 1
ATOM 2335 N N . GLN A 1 290 ? -1.467 3.969 -19.115 1.00 95.38 290 GLN A N 1
ATOM 2336 C CA . GLN A 1 290 ? -2.486 4.668 -18.325 1.00 95.38 290 GLN A CA 1
ATOM 2337 C C . GLN A 1 290 ? -3.873 4.524 -18.962 1.00 95.38 290 GLN A C 1
ATOM 2339 O O . GLN A 1 290 ? -4.831 4.174 -18.280 1.00 95.38 290 GLN A O 1
ATOM 2344 N N . LYS A 1 291 ? -3.974 4.757 -20.277 1.00 94.25 291 LYS A N 1
ATOM 2345 C CA . LYS A 1 291 ? -5.230 4.637 -21.029 1.00 94.25 291 LYS A CA 1
ATOM 2346 C C . LYS A 1 291 ? -5.767 3.203 -21.050 1.00 94.25 291 LYS A C 1
ATOM 2348 O O . LYS A 1 291 ? -6.975 2.992 -20.954 1.00 94.25 291 LYS A O 1
ATOM 2353 N N . ALA A 1 292 ? -4.887 2.217 -21.197 1.00 94.19 292 ALA A N 1
ATOM 2354 C CA . ALA A 1 292 ? -5.288 0.819 -21.122 1.00 94.19 292 ALA A CA 1
ATOM 2355 C C . ALA A 1 292 ? -5.762 0.475 -19.701 1.00 94.19 292 ALA A C 1
ATOM 2357 O O . ALA A 1 292 ? -6.860 -0.044 -19.534 1.00 94.19 292 ALA A O 1
ATOM 2358 N N . LEU A 1 293 ? -5.016 0.866 -18.665 1.00 92.25 293 LEU A N 1
ATOM 2359 C CA . LEU A 1 293 ? -5.359 0.617 -17.264 1.00 92.25 293 LEU A CA 1
ATOM 2360 C C . LEU A 1 293 ? -6.730 1.190 -16.889 1.00 92.25 293 LEU A C 1
ATOM 2362 O O . LEU A 1 293 ? -7.519 0.488 -16.264 1.00 92.25 293 LEU A O 1
ATOM 2366 N N . THR A 1 294 ? -7.059 2.410 -17.320 1.00 89.94 294 THR A N 1
ATOM 2367 C CA . THR A 1 294 ? -8.385 3.006 -17.073 1.00 89.94 294 THR A CA 1
ATOM 2368 C C . THR A 1 294 ? -9.515 2.296 -17.819 1.00 89.94 294 THR A C 1
ATOM 2370 O O . THR A 1 294 ? -10.669 2.410 -17.424 1.00 89.94 294 THR A O 1
ATOM 2373 N N . THR A 1 295 ? -9.220 1.522 -18.865 1.00 88.62 295 THR A N 1
ATOM 2374 C CA . THR A 1 295 ? -10.230 0.699 -19.547 1.00 88.62 295 THR A CA 1
ATOM 2375 C C . THR A 1 295 ? -10.589 -0.539 -18.718 1.00 88.62 295 THR A C 1
ATOM 2377 O O . THR A 1 295 ? -11.763 -0.885 -18.611 1.00 88.62 295 THR A O 1
ATOM 2380 N N . TYR A 1 296 ? -9.597 -1.181 -18.091 1.00 84.06 296 TYR A N 1
ATOM 2381 C CA . TYR A 1 296 ? -9.809 -2.348 -17.222 1.00 84.06 296 TYR A CA 1
ATOM 2382 C C . TYR A 1 296 ? -10.245 -1.958 -15.798 1.00 84.06 296 TYR A C 1
ATOM 2384 O O . TYR A 1 296 ? -10.961 -2.712 -15.143 1.00 84.06 296 TYR A O 1
ATOM 2392 N N . CYS A 1 297 ? -9.838 -0.777 -15.326 1.00 84.00 297 CYS A N 1
ATOM 2393 C CA . CYS A 1 297 ? -10.112 -0.252 -13.988 1.00 84.00 297 CYS A CA 1
ATOM 2394 C C . CYS A 1 297 ? -10.713 1.173 -14.087 1.00 84.00 297 CYS A C 1
ATOM 2396 O O . CYS A 1 297 ? -10.006 2.161 -13.880 1.00 84.00 297 CYS A O 1
ATOM 2398 N N . PRO A 1 298 ? -12.010 1.321 -14.420 1.00 75.69 298 PRO A N 1
ATOM 2399 C CA . PRO A 1 298 ? -12.594 2.600 -14.846 1.00 75.69 298 PRO A CA 1
ATOM 2400 C C . PRO A 1 298 ? -12.695 3.681 -13.768 1.00 75.69 298 PRO A C 1
ATOM 2402 O O . PRO A 1 298 ? -12.698 4.860 -14.112 1.00 75.69 298 PRO A O 1
ATOM 2405 N N . ASN A 1 299 ? -12.751 3.323 -12.482 1.00 79.56 299 ASN A N 1
ATOM 2406 C CA . ASN A 1 299 ? -12.807 4.321 -11.403 1.00 79.56 299 ASN A CA 1
ATOM 2407 C C . ASN A 1 299 ? -11.435 4.602 -10.777 1.00 79.56 299 ASN A C 1
ATOM 2409 O O . ASN A 1 299 ? -11.354 5.226 -9.722 1.00 79.56 299 ASN A O 1
ATOM 2413 N N . VAL A 1 300 ? -10.356 4.142 -11.412 1.00 74.25 300 VAL A N 1
ATOM 2414 C CA . VAL A 1 300 ? -8.994 4.383 -10.940 1.00 74.25 300 VAL A CA 1
ATOM 2415 C C . VAL A 1 300 ? -8.469 5.693 -11.506 1.00 74.25 300 VAL A C 1
ATOM 2417 O O . VAL A 1 300 ? -8.309 5.852 -12.718 1.00 74.25 300 VAL A O 1
ATOM 2420 N N . SER A 1 301 ? -8.108 6.617 -10.618 1.00 81.88 301 SER A N 1
ATOM 2421 C CA . SER A 1 301 ? -7.248 7.741 -10.969 1.00 81.88 301 SER A CA 1
ATOM 2422 C C . SER A 1 301 ? -5.796 7.267 -11.007 1.00 81.88 301 SER A C 1
ATOM 2424 O O . SER A 1 301 ? -5.164 7.112 -9.968 1.00 81.88 301 SER A O 1
ATOM 2426 N N . CYS A 1 302 ? -5.261 7.024 -12.202 1.00 92.31 302 CYS A N 1
ATOM 2427 C CA . CYS A 1 302 ? -3.839 6.741 -12.381 1.00 92.31 302 CYS A CA 1
ATOM 2428 C C . CYS A 1 302 ? -3.110 8.028 -12.766 1.00 92.31 302 CYS A C 1
ATOM 2430 O O . CYS A 1 302 ? -3.454 8.644 -13.772 1.00 92.31 302 CYS A O 1
ATOM 2432 N N . SER A 1 303 ? -2.091 8.428 -12.013 1.00 93.81 303 SER A N 1
ATOM 2433 C CA . SER A 1 303 ? -1.224 9.562 -12.354 1.00 93.81 303 SER A CA 1
ATOM 2434 C C . SER A 1 303 ? 0.005 9.116 -13.161 1.00 93.81 303 SER A C 1
ATOM 2436 O O . SER A 1 303 ? 0.279 7.922 -13.297 1.00 93.81 303 SER A O 1
ATOM 2438 N N . ILE A 1 304 ? 0.737 10.072 -13.744 1.00 94.38 304 ILE A N 1
ATOM 2439 C CA . ILE A 1 304 ? 2.008 9.819 -14.438 1.00 94.38 304 ILE A CA 1
ATOM 2440 C C . ILE A 1 304 ? 3.059 10.795 -13.906 1.00 94.38 304 ILE A C 1
ATOM 2442 O O . ILE A 1 304 ? 2.807 11.997 -13.846 1.00 94.38 304 ILE A O 1
ATOM 2446 N N . SER A 1 305 ? 4.249 10.292 -13.571 1.00 91.38 305 SER A N 1
ATOM 2447 C CA . SER A 1 305 ? 5.349 11.088 -13.012 1.00 91.38 305 SER A CA 1
ATOM 2448 C C . SER A 1 305 ? 6.691 10.776 -13.676 1.00 91.38 305 SER A C 1
ATOM 2450 O O . SER A 1 305 ? 6.999 9.629 -13.986 1.00 91.38 305 SER A O 1
ATOM 2452 N N . LYS A 1 306 ? 7.523 11.798 -13.897 1.00 90.19 306 LYS A N 1
ATOM 2453 C CA . LYS A 1 306 ? 8.870 11.614 -14.458 1.00 90.19 306 LYS A CA 1
ATOM 2454 C C . LYS A 1 306 ? 9.879 11.280 -13.359 1.00 90.19 306 LYS A C 1
ATOM 2456 O O . LYS A 1 306 ? 9.861 11.896 -12.297 1.00 90.19 306 LYS A O 1
ATOM 2461 N N . ILE A 1 307 ? 10.783 10.347 -13.643 1.00 86.94 307 ILE A N 1
ATOM 2462 C CA . ILE A 1 307 ? 11.949 10.043 -12.812 1.00 86.94 307 ILE A CA 1
ATOM 2463 C C . ILE A 1 307 ? 13.063 11.027 -13.176 1.00 86.94 307 ILE A C 1
ATOM 2465 O O . ILE A 1 307 ? 13.503 11.102 -14.325 1.00 86.94 307 ILE A O 1
ATOM 2469 N N . ASN A 1 308 ? 13.521 11.787 -12.191 1.00 79.31 308 ASN A N 1
ATOM 2470 C CA . ASN A 1 308 ? 14.597 12.754 -12.326 1.00 79.31 308 ASN A CA 1
ATOM 2471 C C . ASN A 1 308 ? 15.961 12.053 -12.271 1.00 79.31 308 ASN A C 1
ATOM 2473 O O . ASN A 1 308 ? 16.209 11.213 -11.410 1.00 79.31 308 ASN A O 1
ATOM 2477 N N . ASN A 1 309 ? 16.883 12.453 -13.151 1.00 71.12 309 ASN A N 1
ATOM 2478 C CA . ASN A 1 309 ? 18.283 12.010 -13.123 1.00 71.12 309 ASN A CA 1
ATOM 2479 C C . ASN A 1 309 ? 18.450 10.479 -13.116 1.00 71.12 309 ASN A C 1
ATOM 2481 O O . ASN A 1 309 ? 19.241 9.945 -12.339 1.00 71.12 309 ASN A O 1
ATOM 2485 N N . TRP A 1 310 ? 17.684 9.767 -13.950 1.00 76.00 310 TRP A N 1
ATOM 2486 C CA . TRP A 1 310 ? 17.852 8.325 -14.126 1.00 76.00 310 TRP A CA 1
ATOM 2487 C C . TRP A 1 310 ? 19.290 8.002 -14.559 1.00 76.00 310 TRP A C 1
ATOM 2489 O O . TRP A 1 310 ? 19.819 8.601 -15.495 1.00 76.00 310 TRP A O 1
ATOM 2499 N N . SER A 1 311 ? 19.930 7.073 -13.849 1.00 65.44 311 SER A N 1
ATOM 2500 C CA . SER A 1 311 ? 21.379 6.845 -13.909 1.00 65.44 311 SER A CA 1
ATOM 2501 C C . SER A 1 311 ? 21.871 6.238 -15.226 1.00 65.44 311 SER A C 1
ATOM 2503 O O . SER A 1 311 ? 23.046 6.388 -15.560 1.00 65.44 311 SER A O 1
ATOM 2505 N N . SER A 1 312 ? 20.995 5.582 -15.996 1.00 67.75 312 SER A N 1
ATOM 2506 C CA . SER A 1 312 ? 21.339 5.040 -17.312 1.00 67.75 312 SER A CA 1
ATOM 2507 C C . SER A 1 312 ? 20.806 5.927 -18.431 1.00 67.75 312 SER A C 1
ATOM 2509 O O . SER A 1 312 ? 19.605 5.991 -18.673 1.00 67.75 312 SER A O 1
ATOM 2511 N N . THR A 1 313 ? 21.710 6.574 -19.165 1.00 63.09 313 THR A N 1
ATOM 2512 C CA . THR A 1 313 ? 21.367 7.438 -20.309 1.00 63.09 313 THR A CA 1
ATOM 2513 C C . THR A 1 313 ? 20.884 6.670 -21.538 1.00 63.09 313 THR A C 1
ATOM 2515 O O . THR A 1 313 ? 20.328 7.275 -22.451 1.00 63.09 313 THR A O 1
ATOM 2518 N N . LYS A 1 314 ? 21.125 5.355 -21.588 1.00 65.62 314 LYS A N 1
ATOM 2519 C CA . LYS A 1 314 ? 20.741 4.497 -22.715 1.00 65.62 314 LYS A CA 1
ATOM 2520 C C . LYS A 1 314 ? 19.500 3.660 -22.433 1.00 65.62 314 LYS A C 1
ATOM 2522 O O . LYS A 1 314 ? 18.834 3.283 -23.390 1.00 65.62 314 LYS A O 1
ATOM 2527 N N . ASN A 1 315 ? 19.186 3.410 -21.159 1.00 74.00 315 ASN A N 1
ATOM 2528 C CA . ASN A 1 315 ? 18.195 2.404 -20.800 1.00 74.00 315 ASN A CA 1
ATOM 2529 C C . ASN A 1 315 ? 16.926 3.032 -20.230 1.00 74.00 315 ASN A C 1
ATOM 2531 O O . ASN A 1 315 ? 16.961 3.710 -19.198 1.00 74.00 315 ASN A O 1
ATOM 2535 N N . GLN A 1 316 ? 15.796 2.781 -20.878 1.00 84.38 316 GLN A N 1
ATOM 2536 C CA . GLN A 1 316 ? 14.491 3.257 -20.443 1.00 84.38 316 GLN A CA 1
ATOM 2537 C C . GLN A 1 316 ? 13.884 2.320 -19.399 1.00 84.38 316 GLN A C 1
ATOM 2539 O O . GLN A 1 316 ? 13.961 1.097 -19.503 1.00 84.38 316 GLN A O 1
ATOM 2544 N N . VAL A 1 317 ? 13.235 2.913 -18.398 1.00 88.12 317 VAL A N 1
ATOM 2545 C CA . VAL A 1 317 ? 12.496 2.177 -17.376 1.00 88.12 317 VAL A CA 1
ATOM 2546 C C . VAL A 1 317 ? 11.142 2.826 -17.161 1.00 88.12 317 VAL A C 1
ATOM 2548 O O . VAL A 1 317 ? 11.016 4.057 -17.190 1.00 88.12 317 VAL A O 1
ATOM 2551 N N . HIS A 1 318 ? 10.148 1.980 -16.926 1.00 92.56 318 HIS A N 1
ATOM 2552 C CA . HIS A 1 318 ? 8.838 2.397 -16.462 1.00 92.56 318 HIS A CA 1
ATOM 2553 C C . HIS A 1 318 ? 8.467 1.601 -15.215 1.00 92.56 318 HIS A C 1
ATOM 2555 O O . HIS A 1 318 ? 8.716 0.399 -15.156 1.00 92.56 318 HIS A O 1
ATOM 2561 N N . PHE A 1 319 ? 7.856 2.255 -14.232 1.00 93.38 319 PHE A N 1
ATOM 2562 C CA . PHE A 1 319 ? 7.275 1.580 -13.076 1.00 93.38 319 PHE A CA 1
ATOM 2563 C C . PHE A 1 319 ? 5.778 1.831 -13.045 1.00 93.38 319 PHE A C 1
ATOM 2565 O O . PHE A 1 319 ? 5.363 2.982 -12.988 1.00 93.38 319 PHE A O 1
ATOM 2572 N N . ILE A 1 320 ? 4.974 0.776 -13.031 1.00 95.12 320 ILE A N 1
ATOM 2573 C CA . ILE A 1 320 ? 3.548 0.858 -12.715 1.00 95.12 320 ILE A CA 1
ATOM 2574 C C . ILE A 1 320 ? 3.432 0.533 -11.232 1.00 95.12 320 ILE A C 1
ATOM 2576 O O . ILE A 1 320 ? 3.554 -0.629 -10.854 1.00 95.12 320 ILE A O 1
ATOM 2580 N N . SER A 1 321 ? 3.285 1.555 -10.394 1.00 94.44 321 SER A N 1
ATOM 2581 C CA . SER A 1 321 ? 3.249 1.408 -8.936 1.00 94.44 321 SER A CA 1
ATOM 2582 C C . SER A 1 321 ? 1.838 1.644 -8.413 1.00 94.44 321 SER A C 1
ATOM 2584 O O . SER A 1 321 ? 1.182 2.611 -8.802 1.00 94.44 321 SER A O 1
ATOM 2586 N N . ILE A 1 322 ? 1.382 0.745 -7.547 1.00 94.31 322 ILE A N 1
ATOM 2587 C CA . ILE A 1 322 ? 0.055 0.756 -6.935 1.00 94.31 322 ILE A CA 1
ATOM 2588 C C . ILE A 1 322 ? 0.220 0.560 -5.429 1.00 94.31 322 ILE A C 1
ATOM 2590 O O . ILE A 1 322 ? 1.008 -0.287 -5.001 1.00 94.31 322 ILE A O 1
ATOM 2594 N N . ILE A 1 323 ? -0.514 1.344 -4.640 1.00 93.19 323 ILE A N 1
ATOM 2595 C CA . ILE A 1 323 ? -0.623 1.223 -3.175 1.00 93.19 323 ILE A CA 1
ATOM 2596 C C . ILE A 1 323 ? -2.082 1.176 -2.747 1.00 93.19 323 ILE A C 1
ATOM 2598 O O . ILE A 1 323 ? -2.947 1.535 -3.574 1.00 93.19 323 ILE A O 1
#

pLDDT: mean 85.44, std 10.23, range [53.97, 96.38]

Mean predicted aligned error: 7.04 Å

Radius of gyration: 22.27 Å; Cα contacts (8 Å, |Δi|>4): 497; chains: 1; bounding box: 60×39×58 Å

Foldseek 3Di:
DAKDALVRLCVVVVHDSVVVVVCVVLCLPVLFWAFLVRGTIDDPVNSVSVVQQVCCCPPVVDDSNVSSCVVQPQDQLVAAEAEEEECVLPVWFPDPPPHHYQDADPPDDLQVRLVSVVVVCVVPDDPGHAYEYLYAQVNVSSCVVVCVVDDVRRYHYDHQPFDDNLSVVLSVVCVVCVNVGRDPVSSVVSSVVSQQLKKKKKKKQFVCVVVVVVVPDDDPDPPCVVRRLWIWIWMTGNPDIDTPDTHNDLQVCLLVVLVVVVVSCVSRVNIFPAKEKEKADDCPSVVVNQVSNCVVSVSHDYYYTYTHPDPDPPMIMMMTITD

Solvent-accessible surface area (backbone atoms only — not comparable to full-atom values): 18166 Å² total; per-residue (Å²): 135,67,74,36,47,64,67,58,52,22,68,75,67,73,47,55,67,66,57,55,52,51,41,42,75,73,54,65,52,74,80,80,38,36,19,45,80,73,44,61,40,40,41,66,64,55,54,50,46,54,51,50,52,54,47,42,41,71,76,68,65,50,55,71,70,61,50,36,52,70,76,57,50,76,67,34,85,86,49,52,73,44,59,38,33,36,31,91,60,46,75,39,48,85,69,66,99,78,67,47,66,46,87,65,68,85,90,53,53,57,70,57,49,31,48,54,51,50,52,52,49,64,75,75,57,60,101,75,42,36,38,40,35,52,32,49,44,90,46,48,76,29,47,64,73,49,60,83,76,50,60,83,87,35,54,45,82,42,68,38,60,46,50,78,53,34,55,40,50,52,55,52,52,48,64,77,44,53,88,74,42,44,28,67,67,59,46,51,51,51,51,52,46,38,51,63,68,17,34,17,39,38,41,34,63,28,35,50,61,59,50,63,73,60,76,74,80,86,69,98,62,75,81,53,63,79,54,32,64,23,18,40,32,32,41,19,25,58,86,50,74,46,80,76,49,74,32,83,51,64,86,84,37,44,68,64,53,42,52,53,51,49,54,56,26,55,78,51,69,31,50,53,79,46,36,39,32,35,27,49,76,68,60,67,64,51,52,51,45,48,57,51,39,37,69,81,34,70,69,50,72,66,47,76,46,66,37,42,85,59,89,52,92,84,58,50,43,35,29,50,19,32,48